Protein AF-A0A0F0KX35-F1 (afdb_monomer)

Mean predicted aligned error: 8.59 Å

pLDDT: mean 90.17, std 10.8, range [32.19, 98.56]

Radius of gyration: 27.66 Å; Cα contacts (8 Å, |Δi|>4): 508; chains: 1; bounding box: 55×54×83 Å

Secondary structure (DSSP, 8-state):
----------TTS-TTEEEBTTT-BEEE--SGGG-EEEEEEPPP-STTPPPPEEEEEEB--HHHHHHHHHHHHHHHH-HHHHHHH-SHHHHHHHHHHHHHHHHHTT---HHHHHHHHSSHHHHHHHHHHHHHHHHHHSHHHHHHHTHHHHGGGPPPBSSTTTTS-HHHHHHHHHHHHHHHHHHHPPPEEEE-B-TTS-B---TTT-BSEEEE-GGGTTTSSEEEEEEGGGGT--SS--EEEEEE-HHHHHHHHHHTSSSHHHHHHHHHHHTT--TT--TTS--TT---GGGSPTTPPPBSSTTTTS--HHHHHHHHHHHHHHHHHH--

Sequence (328 aa):
MTTTIERSPWTSFPSGTLPCASCGVAVSANSETEVEVLQVFGRTRYEGYAPPRHDLHVTRCDECRLIRHSAVDLLGAHPAVRQRIGAAEIAVHRLESALCALDALGTTDAKTIDLLTTTGADLLRLMDALTAPGVHARWAALVRDADFANAPSTPASRARWSHISPEQRRELRNTAAGLLARRIEKPVDVQCVDYDGKPSGCLLCGVGAVQALREDADSVWTLMSADSASIGGPGRADSLDGVVCPRCDHAIDQAHGVGISAMTLSVRSFLAVPSHLRSLNNIDGLIGWAALPAGTTPNREPWGHLDLGELREAAEALIGRALAAASG

Solvent-accessible surface area (backbone atoms only — not comparable to full-atom values): 18314 Å² total; per-residue (Å²): 135,83,79,80,76,82,75,74,62,49,80,83,63,67,93,66,53,28,31,11,44,51,45,16,27,64,32,75,64,92,48,78,90,57,55,42,78,49,78,37,67,34,80,62,91,51,93,94,54,81,49,55,76,47,79,40,73,24,29,68,44,71,68,60,47,49,46,45,50,51,26,48,53,53,40,66,77,28,55,69,52,36,62,74,67,49,56,63,69,58,42,35,52,36,39,27,20,19,50,48,36,31,51,70,70,69,58,68,52,65,70,60,48,48,66,45,51,71,41,59,68,34,39,50,51,44,30,72,63,26,19,66,59,12,46,63,56,16,34,51,38,52,34,59,70,48,40,58,87,40,31,67,61,49,68,55,23,95,41,75,46,62,78,51,49,74,66,57,53,49,50,50,49,52,49,53,48,50,62,56,46,63,74,72,56,69,65,41,81,38,71,34,55,46,98,86,67,45,87,27,37,16,36,50,44,13,27,24,57,47,76,34,47,76,90,42,53,87,65,51,55,44,79,46,73,43,42,24,38,45,30,50,22,67,91,52,80,48,76,44,78,47,34,27,42,60,64,48,46,55,17,20,65,76,52,73,40,81,25,60,64,11,50,35,48,28,52,35,56,72,63,66,44,61,86,88,53,76,72,70,75,72,65,85,88,60,58,20,42,66,45,48,68,89,86,65,76,50,21,93,44,73,42,62,89,54,92,53,63,72,60,47,54,53,37,51,57,48,50,55,51,53,55,54,64,74,74,110

Organism: NCBI:txid82380

Foldseek 3Di:
DDPPPPAQCLPDDPPQWFAAQFQLATDRDPDPVQWDWQKAFADDPDPPDGTDIDTHTHGHDPVLVVLLVVQLVLCVVVVVLCVVQDDNVSSSLLSSLLSSLCVLLVNPDPVSVCVQRVDSVSSVLSSVLGSVLSVCLGPSVVLNVCHPVCSSHRHGDNDGSPPPDPVSNVSSVVSVVVSVCQVVAFWDWQAFADPVRHFWAAQAQLAGTDTDGPVCSVPQWAWDKDQQVQQPADPDRDIDTGTHGPLLVVLCVVVVHDHQSSNQSSVCVLLVADPPDCPSSHDPPGHGPNRDDPPDHGDNGGNNVDDCPVVSVVRVVNVVVVVVVVVD

Structure (mmCIF, N/CA/C/O backbone):
data_AF-A0A0F0KX35-F1
#
_entry.id   AF-A0A0F0KX35-F1
#
loop_
_atom_site.group_PDB
_atom_site.id
_atom_site.type_symbol
_atom_site.label_atom_id
_atom_site.label_alt_id
_atom_site.label_comp_id
_atom_site.label_asym_id
_atom_site.label_entity_id
_atom_site.label_seq_id
_atom_site.pdbx_PDB_ins_code
_atom_site.Cartn_x
_atom_site.Cartn_y
_atom_site.Cartn_z
_atom_site.occupancy
_atom_site.B_iso_or_equiv
_atom_site.auth_seq_id
_atom_site.auth_comp_id
_atom_site.auth_asym_id
_atom_site.auth_atom_id
_atom_site.pdbx_PDB_model_num
ATOM 1 N N . MET A 1 1 ? 5.144 -11.691 -48.735 1.00 34.94 1 MET A N 1
ATOM 2 C CA . MET A 1 1 ? 5.842 -10.390 -48.752 1.00 34.94 1 MET A CA 1
ATOM 3 C C . MET A 1 1 ? 6.441 -10.206 -47.375 1.00 34.94 1 MET A C 1
ATOM 5 O O . MET A 1 1 ? 5.701 -9.946 -46.442 1.00 34.94 1 MET A O 1
ATOM 9 N N . THR A 1 2 ? 7.732 -10.486 -47.230 1.00 32.19 2 THR A N 1
ATOM 10 C CA . THR A 1 2 ? 8.462 -10.364 -45.964 1.00 32.19 2 THR A CA 1
ATOM 11 C C . THR A 1 2 ? 8.902 -8.912 -45.849 1.00 32.19 2 THR A C 1
ATOM 13 O O . THR A 1 2 ? 9.740 -8.462 -46.628 1.00 32.19 2 THR A O 1
ATOM 16 N N . THR A 1 3 ? 8.269 -8.147 -44.967 1.00 36.19 3 THR A N 1
ATOM 17 C CA . THR A 1 3 ? 8.662 -6.766 -44.685 1.00 36.19 3 THR A CA 1
ATOM 18 C C . THR A 1 3 ? 10.026 -6.815 -44.012 1.00 36.19 3 THR A C 1
ATOM 20 O O . THR A 1 3 ? 10.150 -7.258 -42.875 1.00 36.19 3 THR A O 1
ATOM 23 N N . THR A 1 4 ? 11.078 -6.428 -44.728 1.00 42.19 4 THR A N 1
ATOM 24 C CA . THR A 1 4 ? 12.421 -6.339 -44.155 1.00 42.19 4 THR A CA 1
ATOM 25 C C . THR A 1 4 ? 12.409 -5.228 -43.110 1.00 42.19 4 THR A C 1
ATOM 27 O O . THR A 1 4 ? 12.487 -4.052 -43.451 1.00 42.19 4 THR A O 1
ATOM 30 N N . ILE A 1 5 ? 12.252 -5.596 -41.838 1.00 48.25 5 ILE A N 1
ATOM 31 C CA . ILE A 1 5 ? 12.396 -4.673 -40.713 1.00 48.25 5 ILE A CA 1
ATOM 32 C C . ILE A 1 5 ? 13.843 -4.177 -40.734 1.00 48.25 5 ILE A C 1
ATOM 34 O O . ILE A 1 5 ? 14.771 -4.936 -40.444 1.00 48.25 5 ILE A O 1
ATOM 38 N N . GLU A 1 6 ? 14.040 -2.917 -41.108 1.00 44.25 6 GLU A N 1
ATOM 39 C CA . GLU A 1 6 ? 15.333 -2.243 -41.049 1.00 44.25 6 GLU A CA 1
ATOM 40 C C . GLU A 1 6 ? 15.717 -2.103 -39.566 1.00 44.25 6 GLU A C 1
ATOM 42 O O . GLU A 1 6 ? 15.163 -1.298 -38.818 1.00 44.25 6 GLU A O 1
ATOM 47 N N . ARG A 1 7 ? 16.570 -3.015 -39.084 1.00 50.94 7 ARG A N 1
ATOM 48 C CA . ARG A 1 7 ? 16.948 -3.101 -37.669 1.00 50.94 7 ARG A CA 1
ATOM 49 C C . ARG A 1 7 ? 17.917 -1.966 -37.338 1.00 50.94 7 ARG A C 1
ATOM 51 O O . ARG A 1 7 ? 19.065 -1.997 -37.772 1.00 50.94 7 ARG A O 1
ATOM 58 N N . SER A 1 8 ? 17.451 -0.995 -36.551 1.00 50.69 8 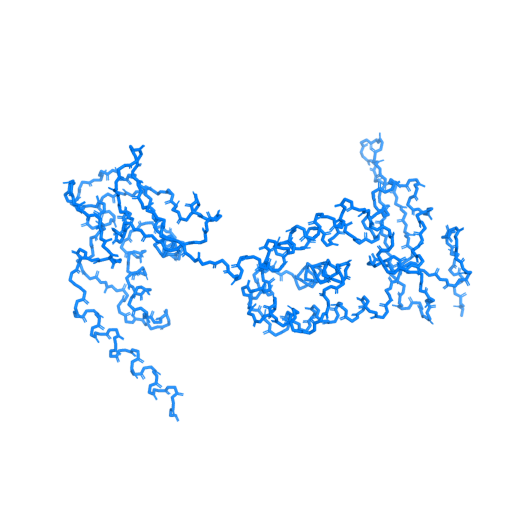SER A N 1
ATOM 59 C CA . SER A 1 8 ? 18.281 0.058 -35.954 1.00 50.69 8 SER A CA 1
ATOM 60 C C . SER A 1 8 ? 19.518 -0.524 -35.249 1.00 50.69 8 SER A C 1
ATOM 62 O O . SER A 1 8 ? 19.443 -1.623 -34.687 1.00 50.69 8 SER A O 1
ATOM 64 N N . PRO A 1 9 ? 20.662 0.184 -35.263 1.00 48.00 9 PRO A N 1
ATOM 65 C CA . PRO A 1 9 ? 21.928 -0.364 -34.805 1.00 48.00 9 PRO A CA 1
ATOM 66 C C . PRO A 1 9 ? 21.979 -0.421 -33.274 1.00 48.00 9 PRO A C 1
ATOM 68 O O . PRO A 1 9 ? 22.442 0.504 -32.618 1.00 48.00 9 PRO A O 1
ATOM 71 N N . TRP A 1 10 ? 21.574 -1.554 -32.701 1.00 55.75 10 TRP A N 1
ATOM 72 C CA . TRP A 1 10 ? 22.055 -1.986 -31.390 1.00 55.75 10 TRP A CA 1
ATOM 73 C C . TRP A 1 10 ? 23.533 -2.361 -31.570 1.00 55.75 10 TRP A C 1
ATOM 75 O O . TRP A 1 10 ? 23.857 -3.476 -31.972 1.00 55.75 10 TRP A O 1
ATOM 85 N N . THR A 1 11 ? 24.428 -1.390 -31.382 1.00 50.69 11 THR A N 1
ATOM 86 C CA . THR A 1 11 ? 25.817 -1.317 -31.895 1.00 50.69 11 THR A CA 1
ATOM 87 C C . THR A 1 11 ? 26.800 -2.415 -31.445 1.00 50.69 11 THR A C 1
ATOM 89 O O . THR A 1 11 ? 28.001 -2.295 -31.683 1.00 50.69 11 THR A O 1
ATOM 92 N N . SER A 1 12 ? 26.343 -3.503 -30.823 1.00 54.44 12 SER A N 1
AT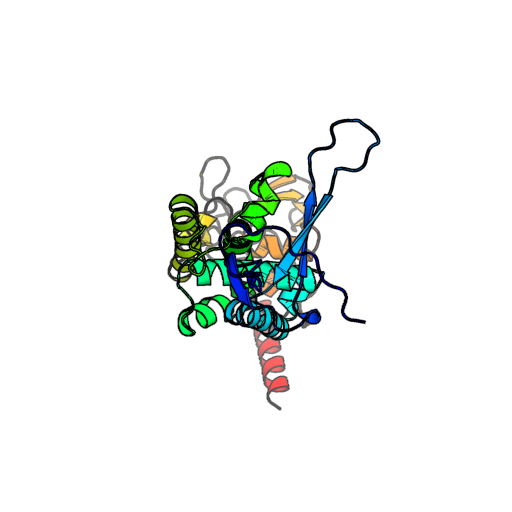OM 93 C CA . SER A 1 12 ? 27.216 -4.519 -30.222 1.00 54.44 12 SER A CA 1
ATOM 94 C C . SER A 1 12 ? 26.753 -5.978 -30.339 1.00 54.44 12 SER A C 1
ATOM 96 O O . SER A 1 12 ? 27.424 -6.847 -29.780 1.00 54.44 12 SER A O 1
ATOM 98 N N . PHE A 1 13 ? 25.674 -6.287 -31.074 1.00 59.31 13 PHE A N 1
ATOM 99 C CA . PHE A 1 13 ? 25.147 -7.660 -31.168 1.00 59.31 13 PHE A CA 1
ATOM 100 C C . PHE A 1 13 ? 24.944 -8.170 -32.605 1.00 59.31 13 PHE A C 1
ATOM 102 O O . PHE A 1 13 ? 24.823 -7.365 -33.531 1.00 59.31 13 PHE A O 1
ATOM 109 N N . PRO A 1 14 ? 24.924 -9.506 -32.813 1.00 63.34 14 PRO A N 1
ATOM 110 C CA . PRO A 1 14 ? 24.694 -10.105 -34.123 1.00 63.34 14 PRO A CA 1
ATOM 111 C C . PRO A 1 14 ? 23.396 -9.613 -34.770 1.00 63.34 14 PRO A C 1
ATOM 113 O O . PRO A 1 14 ? 22.362 -9.474 -34.112 1.00 63.34 14 PRO A O 1
ATOM 116 N N . SER A 1 15 ? 23.425 -9.406 -36.087 1.00 67.62 15 SER A N 1
ATOM 117 C CA . SER A 1 15 ? 22.231 -9.127 -36.889 1.00 67.62 15 SER A CA 1
ATOM 118 C C . SER A 1 15 ? 21.175 -10.202 -36.616 1.00 67.62 15 SER A C 1
ATOM 120 O O . SER A 1 15 ? 21.387 -11.363 -36.946 1.00 67.62 15 SER A O 1
ATOM 122 N N . GLY A 1 16 ? 20.056 -9.864 -35.971 1.00 75.38 16 GLY A N 1
ATOM 123 C CA . GLY A 1 16 ? 19.204 -10.930 -35.417 1.00 75.38 16 GLY A CA 1
ATOM 124 C C . GLY A 1 16 ? 18.522 -10.585 -34.115 1.00 75.38 16 GLY A C 1
ATOM 125 O O . GLY A 1 16 ? 17.379 -10.974 -33.891 1.00 75.38 16 GLY A O 1
ATOM 126 N N . THR A 1 17 ? 19.250 -9.879 -33.259 1.00 85.75 17 THR A N 1
ATOM 127 C CA . THR A 1 17 ? 18.907 -9.792 -31.845 1.00 85.75 17 THR A CA 1
ATOM 128 C C . THR A 1 17 ? 18.259 -8.467 -31.486 1.00 85.75 17 THR A C 1
ATOM 130 O O . THR A 1 17 ? 18.656 -7.418 -31.994 1.00 85.75 17 THR A O 1
ATOM 133 N N . LEU A 1 18 ? 17.310 -8.521 -30.558 1.00 89.88 18 LEU A N 1
ATOM 134 C CA . LEU A 1 18 ? 16.700 -7.364 -29.916 1.00 89.88 18 LEU A CA 1
ATOM 135 C C . LEU A 1 18 ? 16.990 -7.406 -28.407 1.00 89.88 18 LEU A C 1
ATOM 137 O O . LEU A 1 18 ? 17.102 -8.495 -27.837 1.00 89.88 18 LEU A O 1
ATOM 141 N N . PRO A 1 19 ? 17.114 -6.253 -27.736 1.00 92.69 19 PRO A N 1
ATOM 142 C CA . PRO A 1 19 ? 17.257 -6.217 -26.288 1.00 92.69 19 PRO A CA 1
ATOM 143 C C . PRO A 1 19 ? 15.958 -6.646 -25.599 1.00 92.69 19 PRO A C 1
ATOM 145 O O . PRO A 1 19 ? 14.852 -6.289 -26.019 1.00 92.69 19 PRO A O 1
ATOM 148 N N . CYS A 1 20 ? 16.087 -7.373 -24.491 1.00 95.44 20 CYS A N 1
ATOM 149 C CA . CYS A 1 20 ? 14.974 -7.600 -23.586 1.00 95.44 20 CYS A CA 1
ATOM 150 C C . CYS A 1 20 ? 14.593 -6.287 -22.882 1.00 95.44 20 CYS A C 1
ATOM 152 O O . CYS A 1 20 ? 15.396 -5.733 -22.134 1.00 95.44 20 CYS A O 1
ATOM 154 N N . ALA A 1 21 ? 13.347 -5.832 -23.034 1.00 95.56 21 ALA A N 1
ATOM 155 C CA . ALA A 1 21 ? 12.852 -4.585 -22.441 1.00 95.56 21 ALA A CA 1
ATOM 156 C C . ALA A 1 21 ? 12.956 -4.538 -20.900 1.00 95.56 21 ALA A C 1
ATOM 158 O O . ALA A 1 21 ? 12.990 -3.459 -20.303 1.00 95.56 21 ALA A O 1
ATOM 159 N N . SER A 1 22 ? 12.993 -5.700 -20.242 1.00 97.06 22 SER A N 1
ATOM 160 C CA . SER A 1 22 ? 13.132 -5.813 -18.788 1.00 97.06 22 SER A CA 1
ATOM 161 C C . SER A 1 22 ? 14.596 -5.931 -18.363 1.00 97.06 22 SER A C 1
ATOM 163 O O . SER A 1 22 ? 15.140 -4.976 -17.823 1.00 97.06 22 SER A O 1
ATOM 165 N N . CYS A 1 23 ? 15.261 -7.060 -18.621 1.00 97.44 23 CYS A N 1
ATOM 166 C CA . CYS A 1 23 ? 16.602 -7.324 -18.082 1.00 97.44 23 CYS A CA 1
ATOM 167 C C . CYS A 1 23 ? 17.759 -6.880 -18.994 1.00 97.44 23 CYS A C 1
ATOM 169 O O . CYS A 1 23 ? 18.922 -7.029 -18.616 1.00 97.44 23 CYS A O 1
ATOM 171 N N . GLY A 1 24 ? 17.456 -6.379 -20.195 1.00 94.94 24 GLY A N 1
ATOM 172 C CA . GLY A 1 24 ? 18.421 -5.849 -21.154 1.00 94.94 24 GLY A CA 1
ATOM 173 C C . GLY A 1 24 ? 19.186 -6.887 -21.965 1.00 94.94 24 GLY A C 1
ATOM 174 O O . GLY A 1 24 ? 19.876 -6.489 -22.895 1.00 94.94 24 GLY A O 1
ATOM 175 N N . VAL A 1 25 ? 19.106 -8.187 -21.654 1.00 94.88 25 VAL A N 1
ATOM 176 C CA . VAL A 1 25 ? 19.870 -9.221 -22.381 1.00 94.88 25 VAL A CA 1
ATOM 177 C C . VAL A 1 25 ? 19.501 -9.242 -23.867 1.00 94.88 25 VAL A C 1
ATOM 179 O O . VAL A 1 25 ? 18.339 -9.031 -24.215 1.00 94.88 25 VAL A O 1
ATOM 182 N N . ALA A 1 26 ? 20.471 -9.484 -24.746 1.00 91.81 26 ALA A N 1
ATOM 183 C CA . ALA A 1 26 ? 20.198 -9.670 -26.169 1.00 91.81 26 ALA A CA 1
ATOM 184 C C . ALA A 1 26 ? 19.483 -11.007 -26.422 1.00 91.81 26 ALA A C 1
ATOM 186 O O . ALA A 1 26 ? 19.932 -12.055 -25.960 1.00 91.81 26 ALA A O 1
ATOM 187 N N . VAL A 1 27 ? 18.383 -10.965 -27.171 1.00 91.31 27 VAL A N 1
ATOM 188 C CA . VAL A 1 27 ? 17.529 -12.118 -27.474 1.00 91.31 27 VAL A CA 1
ATOM 189 C C . VAL A 1 27 ? 17.334 -12.213 -28.982 1.00 91.31 27 VAL A C 1
ATOM 191 O O . VAL A 1 27 ? 17.040 -11.215 -29.640 1.00 91.31 27 VAL A O 1
ATOM 194 N N . SER A 1 28 ? 17.477 -13.413 -29.539 1.00 87.56 28 SER A N 1
ATOM 195 C CA . SER A 1 28 ? 17.094 -13.684 -30.926 1.00 87.56 28 SER A CA 1
ATOM 196 C C . SER A 1 28 ? 15.573 -13.629 -31.046 1.00 87.56 28 SER A C 1
ATOM 198 O O . SER A 1 28 ? 14.877 -14.453 -30.459 1.00 87.56 28 SER A O 1
ATOM 200 N N . ALA A 1 29 ? 15.049 -12.655 -31.790 1.00 78.12 29 ALA A N 1
ATOM 201 C CA . ALA A 1 29 ? 13.617 -12.583 -32.057 1.00 78.12 29 ALA A CA 1
ATOM 202 C C . ALA A 1 29 ? 13.257 -13.639 -33.114 1.00 78.12 29 ALA A C 1
ATOM 204 O O . ALA A 1 29 ? 13.608 -13.485 -34.286 1.00 78.12 29 ALA A O 1
ATOM 205 N N . ASN A 1 30 ? 12.593 -14.718 -32.689 1.00 76.44 30 ASN A N 1
ATOM 206 C CA . ASN A 1 30 ? 12.237 -15.848 -33.556 1.00 76.44 30 ASN A CA 1
ATOM 207 C C . ASN A 1 30 ? 10.970 -15.583 -34.389 1.00 76.44 30 ASN A C 1
ATOM 209 O O . ASN A 1 30 ? 10.740 -16.262 -35.388 1.00 76.44 30 ASN A O 1
ATOM 213 N N . SER A 1 31 ? 10.155 -14.598 -33.995 1.00 79.19 31 SER A N 1
ATOM 214 C CA . SER A 1 31 ? 8.908 -14.227 -34.667 1.00 79.19 31 SER A CA 1
ATOM 215 C C . SER A 1 31 ? 8.649 -12.715 -34.593 1.00 79.19 31 SER A C 1
ATOM 217 O O . SER A 1 31 ? 9.063 -12.050 -33.644 1.00 79.19 31 SER A O 1
ATOM 219 N N . GLU A 1 32 ? 7.941 -12.158 -35.585 1.00 77.38 32 GLU A N 1
ATOM 220 C CA . GLU A 1 32 ? 7.510 -10.746 -35.564 1.00 77.38 32 GLU A CA 1
ATOM 221 C C . GLU A 1 32 ? 6.525 -10.460 -34.417 1.00 77.38 32 GLU A C 1
ATOM 223 O O . GLU A 1 32 ? 6.514 -9.361 -33.873 1.00 77.38 32 GLU A O 1
ATOM 228 N N . THR A 1 33 ? 5.748 -11.460 -33.989 1.00 80.38 33 THR A N 1
ATOM 229 C CA . THR A 1 33 ? 4.780 -11.351 -32.883 1.00 80.38 33 THR A CA 1
ATOM 230 C C . THR A 1 33 ? 5.422 -11.157 -31.510 1.00 80.38 33 THR A C 1
ATOM 232 O O . THR A 1 33 ? 4.745 -10.760 -30.568 1.00 80.38 33 THR A O 1
ATOM 235 N N . GLU A 1 34 ? 6.719 -11.436 -31.379 1.00 84.25 34 GLU A N 1
ATOM 236 C CA . GLU A 1 34 ? 7.483 -11.245 -30.140 1.00 84.25 34 GLU A CA 1
ATOM 237 C C . GLU A 1 34 ? 8.168 -9.873 -30.061 1.00 84.25 34 GLU A C 1
ATOM 239 O O . GLU A 1 34 ? 8.860 -9.587 -29.077 1.00 84.25 34 GLU A O 1
ATOM 244 N N . VAL A 1 35 ? 8.016 -9.039 -31.094 1.00 89.81 35 VAL A N 1
ATOM 245 C CA . VAL A 1 35 ? 8.607 -7.702 -31.154 1.00 89.81 35 VAL A CA 1
ATOM 246 C C . VAL A 1 35 ? 7.648 -6.692 -30.528 1.00 89.81 35 VAL A C 1
ATOM 248 O O . VAL A 1 35 ? 6.543 -6.464 -31.010 1.00 89.81 35 VAL A O 1
ATOM 251 N N . GLU A 1 36 ? 8.097 -6.062 -29.449 1.00 92.31 36 GLU A N 1
ATOM 252 C CA . GLU A 1 36 ? 7.425 -4.946 -28.789 1.00 92.31 36 GLU A CA 1
ATOM 253 C C . GLU A 1 36 ? 8.039 -3.615 -29.263 1.00 92.31 36 GLU A C 1
ATOM 255 O O . GLU A 1 36 ? 9.211 -3.553 -29.645 1.00 92.31 36 GLU A O 1
ATOM 260 N N . VAL A 1 37 ? 7.264 -2.527 -29.214 1.00 92.44 37 VAL A N 1
ATOM 261 C CA . VAL A 1 37 ? 7.747 -1.176 -29.548 1.00 92.44 37 VAL A CA 1
ATOM 262 C C . VAL A 1 37 ? 7.902 -0.352 -28.274 1.00 92.44 37 VAL A C 1
ATOM 264 O O . VAL A 1 37 ? 6.923 -0.001 -27.616 1.00 92.44 37 VAL A O 1
ATOM 267 N N . LEU A 1 38 ? 9.143 -0.004 -27.942 1.00 92.19 38 LEU A N 1
ATOM 268 C CA . LEU A 1 38 ? 9.470 0.963 -26.905 1.00 92.19 38 LEU A CA 1
ATOM 269 C C . LEU A 1 38 ? 9.496 2.367 -27.514 1.00 92.19 38 LEU A C 1
ATOM 271 O O . LEU A 1 38 ? 10.401 2.713 -28.270 1.00 92.19 38 LEU A O 1
ATOM 275 N N . GLN A 1 39 ? 8.509 3.182 -27.152 1.00 92.50 39 GLN A N 1
ATOM 276 C CA . GLN A 1 39 ? 8.452 4.583 -27.559 1.00 92.50 39 GLN A CA 1
ATOM 277 C C . GLN A 1 39 ? 9.325 5.445 -26.645 1.00 92.50 39 GLN A C 1
ATOM 279 O O . GLN A 1 39 ? 9.177 5.415 -25.419 1.00 92.50 39 GLN A O 1
ATOM 284 N N . VAL A 1 40 ? 10.208 6.234 -27.252 1.00 89.75 40 VAL A N 1
ATOM 285 C CA . VAL A 1 40 ? 11.040 7.234 -26.575 1.00 89.75 40 VAL A CA 1
ATOM 286 C C . VAL A 1 40 ? 10.723 8.602 -27.158 1.00 89.75 40 VAL A C 1
ATOM 288 O O . VAL A 1 40 ? 10.773 8.795 -28.372 1.00 89.75 40 VAL A O 1
ATOM 291 N N . PHE A 1 41 ? 10.388 9.552 -26.290 1.00 88.94 41 PHE A N 1
ATOM 292 C CA . PHE A 1 41 ? 10.011 10.907 -26.677 1.00 88.94 41 PHE A CA 1
ATOM 293 C C . PHE A 1 41 ? 11.128 11.885 -26.328 1.00 88.94 41 PHE A C 1
ATOM 295 O O . PHE A 1 41 ? 11.692 11.828 -25.237 1.00 88.94 41 PHE A O 1
ATOM 302 N N . GLY A 1 42 ? 11.440 12.791 -27.250 1.00 87.00 42 GLY A N 1
ATOM 303 C CA . GLY A 1 42 ? 12.341 13.906 -26.986 1.00 87.00 42 GLY A CA 1
ATOM 304 C C . GLY A 1 42 ? 11.627 15.091 -26.355 1.00 87.00 42 GLY A C 1
ATOM 305 O O . GLY A 1 42 ? 10.401 15.160 -26.297 1.00 87.00 42 GLY A O 1
ATOM 306 N N . ARG A 1 43 ? 12.409 16.062 -25.886 1.00 83.25 43 ARG A N 1
ATOM 307 C CA . ARG A 1 43 ? 11.858 17.312 -25.355 1.00 83.25 43 ARG A CA 1
ATOM 308 C C . ARG A 1 43 ? 11.303 18.170 -26.488 1.00 83.25 43 ARG A C 1
ATOM 310 O O . ARG A 1 43 ? 11.998 18.435 -27.472 1.00 83.25 43 ARG A O 1
ATOM 317 N N . THR A 1 44 ? 10.079 18.659 -26.320 1.00 80.62 44 THR A N 1
ATOM 318 C CA . THR A 1 44 ? 9.505 19.666 -27.211 1.00 80.62 44 THR A CA 1
ATOM 319 C C . THR A 1 44 ? 10.294 20.970 -27.080 1.00 80.62 44 THR A C 1
ATOM 321 O O . THR A 1 44 ? 10.451 21.493 -25.980 1.00 80.62 44 THR A O 1
ATOM 324 N N . ARG A 1 45 ? 10.808 21.498 -28.197 1.00 77.44 45 ARG A N 1
ATOM 325 C CA . ARG A 1 45 ? 11.560 22.769 -28.221 1.00 77.44 45 ARG A CA 1
ATOM 326 C C . ARG A 1 45 ? 10.685 24.001 -28.489 1.00 77.44 45 ARG A C 1
ATOM 328 O O . ARG A 1 45 ? 11.149 25.110 -28.260 1.00 77.44 45 ARG A O 1
ATOM 335 N N . TYR A 1 46 ? 9.448 23.809 -28.956 1.00 80.44 46 TYR A N 1
ATOM 336 C CA . TYR A 1 46 ? 8.530 24.880 -29.360 1.00 80.44 46 TYR A CA 1
ATOM 337 C C . TYR A 1 46 ? 7.093 24.597 -28.914 1.00 80.44 46 TYR A C 1
ATOM 339 O O . TYR A 1 46 ? 6.590 23.488 -29.093 1.00 80.44 46 TYR A O 1
ATOM 347 N N . GLU A 1 47 ? 6.422 25.611 -28.372 1.00 78.12 47 GLU A N 1
ATOM 348 C CA . GLU A 1 47 ? 5.018 25.532 -27.964 1.00 78.12 47 GLU A CA 1
ATOM 349 C C . GLU A 1 47 ? 4.122 25.192 -29.174 1.00 78.12 47 GLU A C 1
ATOM 351 O O . GLU A 1 47 ? 4.264 25.776 -30.248 1.00 78.12 47 GLU A O 1
ATOM 356 N N . GLY A 1 48 ? 3.248 24.190 -29.028 1.00 82.25 48 GLY A N 1
ATOM 357 C CA . GLY A 1 48 ? 2.335 23.728 -30.086 1.00 82.25 48 GLY A CA 1
ATOM 358 C C . GLY A 1 48 ? 2.828 22.572 -30.973 1.00 82.25 48 GLY A C 1
ATOM 359 O O . GLY A 1 48 ? 2.044 22.072 -31.777 1.00 82.25 48 GLY A O 1
ATOM 360 N N . TYR A 1 49 ? 4.071 22.096 -30.822 1.00 84.62 49 TYR A N 1
ATOM 361 C CA . TYR A 1 49 ? 4.582 20.936 -31.571 1.00 84.62 49 TYR A CA 1
ATOM 362 C C . TYR A 1 49 ? 4.567 19.645 -30.743 1.00 84.62 49 TYR A C 1
ATOM 364 O O . TYR A 1 49 ? 4.877 19.644 -29.551 1.00 84.62 49 TYR A O 1
ATOM 372 N N . ALA A 1 50 ? 4.258 18.520 -31.396 1.00 85.19 50 ALA A N 1
ATOM 373 C CA . ALA A 1 50 ? 4.408 17.203 -30.785 1.00 85.19 50 ALA A CA 1
ATOM 374 C C . ALA A 1 50 ? 5.901 16.886 -30.552 1.00 85.19 50 ALA A C 1
ATOM 376 O O . ALA A 1 50 ? 6.732 17.212 -31.408 1.00 85.19 50 ALA A O 1
ATOM 377 N N . PRO A 1 51 ? 6.264 16.253 -29.421 1.00 86.50 51 PRO A N 1
ATOM 378 C CA . PRO A 1 51 ? 7.640 15.844 -29.173 1.00 86.50 51 PRO A CA 1
ATOM 379 C C . PRO A 1 51 ? 8.100 14.832 -30.235 1.00 86.50 51 PRO A C 1
ATOM 381 O O . PRO A 1 51 ? 7.311 13.970 -30.638 1.00 86.50 51 PRO A O 1
ATOM 384 N N . PRO A 1 52 ? 9.366 14.895 -30.689 1.00 87.38 52 PRO A N 1
ATOM 385 C CA . PRO A 1 52 ? 9.895 13.890 -31.604 1.00 87.38 52 PRO A CA 1
ATOM 386 C C . PRO A 1 52 ? 9.869 12.508 -30.931 1.00 87.38 52 PRO A C 1
ATOM 388 O O . PRO A 1 52 ? 10.061 12.403 -29.718 1.00 87.38 52 PRO A O 1
ATOM 391 N N . ARG A 1 53 ? 9.615 11.451 -31.715 1.00 90.06 53 ARG A N 1
ATOM 392 C CA . ARG A 1 53 ? 9.438 10.072 -31.230 1.00 90.06 53 ARG A CA 1
ATOM 393 C C . ARG A 1 53 ? 10.388 9.108 -31.938 1.00 90.06 53 ARG A C 1
ATOM 395 O O . ARG A 1 53 ? 10.495 9.135 -33.161 1.00 90.06 53 ARG A O 1
ATOM 402 N N . HIS A 1 54 ? 11.033 8.243 -31.163 1.00 87.44 54 HIS A N 1
ATOM 403 C CA . HIS A 1 54 ? 11.747 7.069 -31.643 1.00 87.44 54 HIS A CA 1
ATOM 404 C C . HIS A 1 54 ? 10.967 5.823 -31.243 1.00 87.44 54 HIS A C 1
ATOM 406 O O . HIS A 1 54 ? 10.619 5.652 -30.074 1.00 87.44 54 HIS A O 1
ATOM 412 N N . ASP A 1 55 ? 10.727 4.958 -32.223 1.00 91.00 55 ASP A N 1
ATOM 413 C CA . ASP A 1 55 ? 10.149 3.637 -32.019 1.00 91.00 55 ASP A CA 1
ATOM 414 C C . ASP A 1 55 ? 11.292 2.626 -32.020 1.00 91.00 55 ASP A C 1
ATOM 416 O O . ASP A 1 55 ? 11.921 2.370 -33.047 1.00 91.00 55 ASP A O 1
ATOM 420 N N . LEU A 1 56 ? 11.609 2.098 -30.841 1.00 90.19 56 LEU A N 1
ATOM 421 C CA . LEU A 1 56 ? 12.683 1.133 -30.663 1.00 9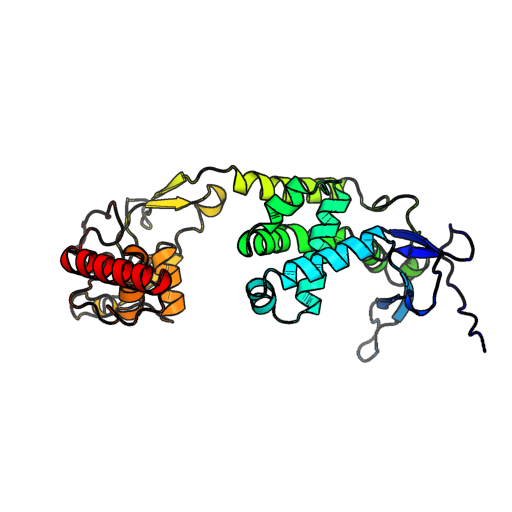0.19 56 LEU A CA 1
ATOM 422 C C . LEU A 1 56 ? 12.087 -0.266 -30.559 1.00 90.19 56 LEU A C 1
ATOM 424 O O . LEU A 1 56 ? 11.265 -0.537 -29.686 1.00 90.19 56 LEU A O 1
ATOM 428 N N . HIS A 1 57 ? 12.510 -1.167 -31.440 1.00 91.62 57 HIS A N 1
ATOM 429 C CA . HIS A 1 57 ? 12.082 -2.562 -31.392 1.00 91.62 57 HIS A CA 1
ATOM 430 C C . HIS A 1 57 ? 12.805 -3.295 -30.263 1.00 91.62 57 HIS A C 1
ATOM 432 O O . HIS A 1 57 ? 14.035 -3.345 -30.224 1.00 91.62 57 HIS A O 1
ATOM 438 N N . VAL A 1 58 ? 12.030 -3.872 -29.356 1.00 93.19 58 VAL A N 1
ATOM 439 C CA . VAL A 1 58 ? 12.501 -4.618 -28.187 1.00 93.19 58 VAL A CA 1
ATOM 440 C C . VAL A 1 58 ? 11.775 -5.959 -28.119 1.00 93.19 58 VAL A C 1
ATOM 442 O O . VAL A 1 58 ? 10.848 -6.221 -28.881 1.00 93.19 58 VAL A O 1
ATOM 445 N N . THR A 1 59 ? 12.201 -6.847 -27.231 1.00 94.44 59 THR A N 1
ATOM 446 C CA . THR A 1 59 ? 11.503 -8.118 -26.990 1.00 94.44 59 THR A CA 1
ATOM 447 C C . THR A 1 59 ? 11.588 -8.508 -25.513 1.00 94.44 59 THR A C 1
ATOM 449 O O . THR A 1 59 ? 11.930 -7.688 -24.655 1.00 94.44 59 THR A O 1
ATOM 452 N N . ARG A 1 60 ? 11.278 -9.761 -25.178 1.00 95.06 60 ARG A N 1
ATOM 453 C CA . ARG A 1 60 ? 11.428 -10.337 -23.839 1.00 95.06 60 ARG A CA 1
ATOM 454 C C . ARG A 1 60 ? 12.175 -11.660 -23.918 1.00 95.06 60 ARG A C 1
ATOM 456 O O . ARG A 1 60 ? 11.856 -12.479 -24.770 1.00 95.06 60 ARG A O 1
ATOM 463 N N . CYS A 1 61 ? 13.139 -11.874 -23.021 1.00 95.44 61 CYS A N 1
ATOM 464 C CA . CYS A 1 61 ? 13.724 -13.203 -22.833 1.00 95.44 61 CYS A CA 1
ATOM 465 C C . CYS A 1 61 ? 12.730 -14.123 -22.111 1.00 95.44 61 CYS A C 1
ATOM 467 O O . CYS A 1 61 ? 11.779 -13.639 -21.486 1.00 95.44 61 CYS A O 1
ATOM 469 N N . ASP A 1 62 ? 12.961 -15.432 -22.173 1.00 95.56 62 ASP A N 1
ATOM 470 C CA . ASP A 1 62 ? 12.044 -16.430 -21.617 1.00 95.56 62 ASP A CA 1
ATOM 471 C C . ASP A 1 62 ? 11.826 -16.248 -20.115 1.00 95.56 62 ASP A C 1
ATOM 473 O O . ASP A 1 62 ? 10.692 -16.304 -19.645 1.00 95.56 62 ASP A O 1
ATOM 477 N N . GLU A 1 63 ? 12.859 -15.892 -19.355 1.00 96.50 63 GLU A N 1
ATOM 478 C CA . GLU A 1 63 ? 12.713 -15.646 -17.921 1.00 96.50 63 GLU A CA 1
ATOM 479 C C . GLU A 1 63 ? 11.891 -14.388 -17.624 1.00 96.50 63 GLU A C 1
ATOM 481 O O . GLU A 1 63 ? 11.067 -14.384 -16.713 1.00 96.50 63 GLU A O 1
ATOM 486 N N . CYS A 1 64 ? 12.033 -13.323 -18.419 1.00 97.44 64 CYS A N 1
ATOM 487 C CA . CYS A 1 64 ? 11.192 -12.134 -18.267 1.00 97.44 64 CYS A CA 1
ATOM 488 C C . CYS A 1 64 ? 9.747 -12.361 -18.746 1.00 97.44 64 CYS A C 1
ATOM 490 O O . CYS A 1 64 ? 8.848 -11.641 -18.303 1.00 97.44 64 CYS A O 1
ATOM 492 N N . ARG A 1 65 ? 9.500 -13.344 -19.624 1.00 96.31 65 ARG A N 1
ATOM 493 C CA . ARG A 1 65 ? 8.143 -13.815 -19.953 1.00 96.31 65 ARG A CA 1
ATOM 494 C C . ARG A 1 65 ? 7.553 -14.615 -18.796 1.00 96.31 65 ARG A C 1
ATOM 496 O O . ARG A 1 65 ? 6.424 -14.336 -18.406 1.00 96.31 65 ARG A O 1
ATOM 503 N N . LEU A 1 66 ? 8.331 -15.522 -18.200 1.00 96.19 66 LEU A N 1
ATOM 504 C CA . LEU A 1 66 ? 7.929 -16.279 -17.011 1.00 96.19 66 LEU A CA 1
ATOM 505 C C . LEU A 1 66 ? 7.565 -15.349 -15.851 1.00 96.19 66 LEU A C 1
ATOM 507 O O . LEU A 1 66 ? 6.488 -15.499 -15.292 1.00 96.19 66 LEU A O 1
ATOM 511 N N . ILE A 1 67 ? 8.378 -14.325 -15.564 1.00 97.38 67 ILE A N 1
ATOM 512 C CA . ILE A 1 67 ? 8.061 -13.317 -14.536 1.00 97.38 67 ILE A CA 1
ATOM 513 C C . ILE A 1 67 ? 6.714 -12.631 -14.812 1.00 97.38 67 ILE A C 1
ATOM 515 O O . ILE A 1 67 ? 5.906 -12.457 -13.898 1.00 97.38 67 ILE A O 1
ATOM 519 N N . ARG A 1 68 ? 6.444 -12.248 -16.069 1.00 97.31 68 ARG A N 1
ATOM 520 C CA . ARG A 1 68 ? 5.160 -11.635 -16.442 1.00 97.31 68 ARG A CA 1
ATOM 521 C C . ARG A 1 68 ? 3.996 -12.615 -16.273 1.00 97.31 68 ARG A C 1
ATOM 523 O O . ARG A 1 68 ? 2.959 -12.207 -15.762 1.00 97.31 68 ARG A O 1
ATOM 530 N N . HIS A 1 69 ? 4.157 -13.881 -16.659 1.00 97.25 69 HIS A N 1
ATOM 531 C CA . HIS A 1 69 ? 3.138 -14.911 -16.434 1.00 97.25 69 HIS A CA 1
ATOM 532 C C . HIS A 1 69 ? 2.882 -15.132 -14.941 1.00 97.25 69 HIS A C 1
ATOM 534 O O . HIS A 1 69 ? 1.733 -15.070 -14.521 1.00 97.25 69 HIS A O 1
ATOM 540 N N . SER A 1 70 ? 3.929 -15.242 -14.118 1.00 96.56 70 SER A N 1
ATOM 541 C CA . SER A 1 70 ? 3.784 -15.336 -12.662 1.00 96.56 70 SER A CA 1
ATOM 542 C C . SER A 1 70 ? 3.039 -14.135 -12.078 1.00 96.56 70 SER A C 1
ATOM 544 O O . SER A 1 70 ? 2.204 -14.310 -11.197 1.00 96.56 70 SER A O 1
ATOM 546 N N . ALA A 1 71 ? 3.272 -12.918 -12.585 1.00 97.50 71 ALA A N 1
ATOM 547 C CA . ALA A 1 71 ? 2.506 -11.744 -12.164 1.00 97.50 71 ALA A CA 1
ATOM 548 C C . ALA A 1 71 ? 1.008 -11.866 -12.512 1.00 97.50 71 ALA A C 1
ATOM 550 O O . ALA A 1 71 ? 0.156 -11.511 -11.697 1.00 97.50 71 ALA A O 1
ATOM 551 N N . VAL A 1 72 ? 0.675 -12.378 -13.701 1.00 97.88 72 VAL A N 1
ATOM 552 C CA . VAL A 1 72 ? -0.716 -12.638 -14.111 1.00 97.88 72 VAL A CA 1
ATOM 553 C C . VAL A 1 72 ? -1.359 -13.699 -13.215 1.00 97.88 72 VAL A C 1
ATOM 555 O O . VAL A 1 72 ? -2.454 -13.464 -12.702 1.00 97.88 72 VAL A O 1
ATOM 558 N N . ASP A 1 73 ? -0.671 -14.815 -12.976 1.00 97.19 73 ASP A N 1
ATOM 559 C CA . ASP A 1 73 ? -1.174 -15.934 -12.174 1.00 97.19 73 ASP A CA 1
ATOM 560 C C . ASP A 1 73 ? -1.405 -15.524 -10.713 1.00 97.19 73 ASP A C 1
ATOM 562 O O . ASP A 1 73 ? -2.478 -15.769 -10.159 1.00 97.19 73 ASP A O 1
ATOM 566 N N . LEU A 1 74 ? -0.449 -14.811 -10.106 1.00 96.94 74 LEU A N 1
ATOM 567 C CA . LEU A 1 74 ? -0.574 -14.283 -8.744 1.00 96.94 74 LEU A CA 1
ATOM 568 C C . LEU A 1 74 ? -1.752 -13.306 -8.622 1.00 96.94 74 LEU A C 1
ATOM 570 O O . LEU A 1 74 ? -2.544 -13.392 -7.687 1.00 96.94 74 LEU A O 1
ATOM 574 N N . LEU A 1 75 ? -1.939 -12.396 -9.579 1.00 97.12 75 LEU A N 1
ATOM 575 C CA . LEU A 1 75 ? -3.098 -11.493 -9.560 1.00 97.12 75 LEU A CA 1
ATOM 576 C C . LEU A 1 75 ? -4.421 -12.227 -9.812 1.00 97.12 75 LEU A C 1
ATOM 578 O O . LEU A 1 75 ? -5.457 -11.806 -9.293 1.00 97.12 75 LEU A O 1
ATOM 582 N N . GLY A 1 76 ? -4.396 -13.318 -10.581 1.00 96.62 76 GLY A N 1
ATOM 583 C CA . GLY A 1 76 ? -5.527 -14.227 -10.758 1.00 96.62 76 GLY A CA 1
ATOM 584 C C . GLY A 1 76 ? -5.920 -14.927 -9.455 1.00 96.62 76 GLY A C 1
ATOM 585 O O . GLY A 1 76 ? -7.109 -15.011 -9.146 1.00 96.62 76 GLY A O 1
ATOM 586 N N . ALA A 1 77 ? -4.933 -15.343 -8.659 1.00 96.00 77 ALA A N 1
ATOM 587 C CA . ALA A 1 77 ? -5.135 -15.934 -7.337 1.00 96.00 77 ALA A CA 1
ATOM 588 C C . ALA A 1 77 ? -5.616 -14.916 -6.280 1.00 96.00 77 ALA A C 1
ATOM 590 O O . ALA A 1 77 ? -6.255 -15.299 -5.299 1.00 96.00 77 ALA A O 1
ATOM 591 N N . HIS A 1 78 ? -5.368 -13.616 -6.486 1.00 96.44 78 HIS A N 1
ATOM 592 C CA . HIS A 1 78 ? -5.719 -12.545 -5.544 1.00 96.44 78 HIS A CA 1
ATOM 593 C C . HIS A 1 78 ? -6.599 -11.443 -6.180 1.00 96.44 78 HIS A C 1
ATOM 595 O O . HIS A 1 78 ? -6.180 -10.284 -6.289 1.00 96.44 78 HIS A O 1
ATOM 601 N N . PRO A 1 79 ? -7.867 -11.735 -6.542 1.00 94.56 79 PRO A N 1
ATOM 602 C CA . PRO A 1 79 ? -8.728 -10.800 -7.277 1.00 94.56 79 PRO A CA 1
ATOM 603 C C . PRO A 1 79 ? -9.008 -9.481 -6.535 1.00 94.56 79 PRO A C 1
ATOM 605 O O . PRO A 1 79 ? -9.172 -8.447 -7.184 1.00 94.56 79 PRO A O 1
ATOM 608 N N . ALA A 1 80 ? -9.012 -9.487 -5.197 1.00 92.38 80 ALA A N 1
ATOM 609 C CA . ALA A 1 80 ? -9.177 -8.279 -4.382 1.00 92.38 80 ALA A CA 1
ATOM 610 C C . ALA A 1 80 ? -8.015 -7.280 -4.560 1.00 92.38 80 ALA A C 1
ATOM 612 O O . ALA A 1 80 ? -8.237 -6.070 -4.592 1.00 92.38 80 ALA A O 1
ATOM 613 N N . VAL A 1 81 ? -6.783 -7.773 -4.744 1.00 93.75 81 VAL A N 1
ATOM 614 C CA . VAL A 1 81 ? -5.604 -6.929 -5.020 1.00 93.75 81 VAL A CA 1
ATOM 615 C C . VAL A 1 81 ? -5.756 -6.253 -6.379 1.00 93.75 81 VAL A C 1
ATOM 617 O O . VAL A 1 81 ? -5.587 -5.040 -6.495 1.00 93.75 81 VAL A O 1
ATOM 620 N N . ARG A 1 82 ? -6.163 -7.021 -7.398 1.00 92.00 82 ARG A N 1
ATOM 621 C CA . ARG A 1 82 ? -6.426 -6.494 -8.743 1.00 92.00 82 ARG A CA 1
ATOM 622 C C . ARG A 1 82 ? -7.497 -5.400 -8.720 1.00 92.00 82 ARG A C 1
ATOM 624 O O . ARG A 1 82 ? -7.288 -4.343 -9.304 1.00 92.00 82 ARG A O 1
ATOM 631 N N . GLN A 1 83 ? -8.612 -5.633 -8.022 1.00 90.81 83 GLN A N 1
ATOM 632 C CA . GLN A 1 83 ? -9.697 -4.651 -7.887 1.00 90.81 83 GLN A CA 1
ATOM 633 C C . GLN A 1 83 ? -9.231 -3.352 -7.219 1.00 90.81 83 GLN A C 1
ATOM 635 O O . GLN A 1 83 ? -9.609 -2.276 -7.671 1.00 90.81 83 GLN A O 1
ATOM 640 N N . ARG A 1 84 ? -8.373 -3.440 -6.193 1.00 92.69 84 ARG A N 1
ATOM 641 C CA . ARG A 1 84 ? -7.834 -2.268 -5.486 1.00 92.69 84 ARG A CA 1
ATOM 642 C C . ARG A 1 84 ? -6.946 -1.386 -6.371 1.00 92.69 84 ARG A C 1
ATOM 644 O O . ARG A 1 84 ? -6.942 -0.173 -6.200 1.00 92.69 84 ARG A O 1
ATOM 651 N N . ILE A 1 85 ? -6.190 -1.977 -7.296 1.00 92.94 85 ILE A N 1
ATOM 652 C CA . ILE A 1 85 ? -5.294 -1.234 -8.202 1.00 92.94 85 ILE A CA 1
ATOM 653 C C . ILE A 1 85 ? -6.063 -0.641 -9.394 1.00 92.94 85 ILE A C 1
ATOM 655 O O . ILE A 1 85 ? -5.670 0.394 -9.932 1.00 92.94 85 ILE A O 1
ATOM 659 N N . GLY A 1 86 ? -7.153 -1.287 -9.813 1.00 93.44 86 GLY A N 1
ATOM 660 C CA . GLY A 1 86 ? -7.980 -0.862 -10.937 1.00 93.44 86 GLY A CA 1
ATOM 661 C C . GLY A 1 86 ? -7.661 -1.647 -12.208 1.00 93.44 86 GLY A C 1
ATOM 662 O O . GLY A 1 86 ? -7.973 -2.833 -12.307 1.00 93.44 86 GLY A O 1
ATOM 663 N N . ALA A 1 87 ? -7.084 -0.987 -13.215 1.00 95.00 87 ALA A N 1
ATOM 664 C CA . ALA A 1 87 ? -6.872 -1.604 -14.524 1.00 95.00 87 ALA A CA 1
ATOM 665 C C . ALA A 1 87 ? -5.917 -2.811 -14.447 1.00 95.00 87 ALA A C 1
ATOM 667 O O . ALA A 1 87 ? -4.813 -2.713 -13.906 1.00 95.00 87 ALA A O 1
ATOM 668 N N . ALA A 1 88 ? -6.324 -3.938 -15.041 1.00 94.88 88 ALA A N 1
ATOM 669 C CA . ALA A 1 88 ? -5.592 -5.204 -14.959 1.00 94.88 88 ALA A CA 1
ATOM 670 C C . ALA A 1 88 ? -4.142 -5.090 -15.461 1.00 94.88 88 ALA A C 1
ATOM 672 O O . ALA A 1 88 ? -3.227 -5.550 -14.784 1.00 94.88 88 ALA A O 1
ATOM 673 N N . GLU A 1 89 ? -3.915 -4.406 -16.584 1.00 95.62 89 GLU A N 1
ATOM 674 C CA . GLU A 1 89 ? -2.564 -4.190 -17.124 1.00 95.62 89 GLU A CA 1
ATOM 675 C C . GLU A 1 89 ? -1.674 -3.359 -16.194 1.00 95.62 89 GLU A C 1
ATOM 677 O O . GLU A 1 89 ? -0.475 -3.615 -16.100 1.00 95.62 89 GLU A O 1
ATOM 682 N N . ILE A 1 90 ? -2.245 -2.400 -15.454 1.00 96.31 90 ILE A N 1
ATOM 683 C CA . ILE A 1 90 ? -1.494 -1.621 -14.461 1.00 96.31 90 ILE A CA 1
ATOM 684 C C . ILE A 1 90 ? -1.077 -2.534 -13.307 1.00 96.31 90 ILE A C 1
ATOM 686 O O . ILE A 1 90 ? 0.081 -2.502 -12.896 1.00 96.31 90 ILE A O 1
ATOM 690 N N . ALA A 1 91 ? -1.988 -3.373 -12.807 1.00 96.88 91 ALA A N 1
ATOM 691 C CA . ALA A 1 91 ? -1.672 -4.326 -11.746 1.00 96.88 91 ALA A CA 1
ATOM 692 C C . ALA A 1 91 ? -0.567 -5.304 -12.177 1.00 96.88 91 ALA A C 1
ATOM 694 O O . ALA A 1 91 ? 0.419 -5.460 -11.454 1.00 96.88 91 ALA A O 1
ATOM 695 N N . VAL A 1 92 ? -0.687 -5.886 -13.378 1.00 97.88 92 VAL A N 1
ATOM 696 C CA . VAL A 1 92 ? 0.324 -6.790 -13.951 1.00 97.88 92 VAL A CA 1
ATOM 697 C C . VAL A 1 92 ? 1.657 -6.070 -14.101 1.00 97.88 92 VAL A C 1
ATOM 699 O O . VAL A 1 92 ? 2.671 -6.592 -13.656 1.00 97.88 92 VAL A O 1
ATOM 702 N N . HIS A 1 93 ? 1.679 -4.859 -14.661 1.00 97.00 93 HIS A N 1
ATOM 703 C CA . HIS A 1 93 ? 2.913 -4.095 -14.838 1.00 97.00 93 HIS A CA 1
ATOM 704 C C . HIS A 1 93 ? 3.615 -3.782 -13.510 1.00 97.00 93 HIS A C 1
ATOM 706 O O . HIS A 1 93 ? 4.840 -3.899 -13.418 1.00 97.00 93 HIS A O 1
ATOM 712 N N . ARG A 1 94 ? 2.853 -3.396 -12.479 1.00 97.81 94 ARG A N 1
ATOM 713 C CA . ARG A 1 94 ? 3.398 -3.096 -11.150 1.00 97.81 94 ARG A CA 1
ATOM 714 C C . ARG A 1 94 ? 3.996 -4.348 -10.505 1.00 97.81 94 ARG A C 1
ATOM 716 O O . ARG A 1 94 ? 5.151 -4.317 -10.088 1.00 97.81 94 ARG A O 1
ATOM 723 N N . LEU A 1 95 ? 3.259 -5.462 -10.501 1.00 98.06 95 LEU A N 1
ATOM 724 C CA . LEU A 1 95 ? 3.748 -6.716 -9.922 1.00 98.06 95 LEU A CA 1
ATOM 725 C C . LEU A 1 95 ? 4.918 -7.302 -10.725 1.00 98.06 95 LEU A C 1
ATOM 727 O O . LEU A 1 95 ? 5.909 -7.714 -10.134 1.00 98.06 95 LEU A O 1
ATOM 731 N N . GLU A 1 96 ? 4.863 -7.266 -12.059 1.00 98.19 96 GLU A N 1
ATOM 732 C CA . GLU A 1 96 ? 5.979 -7.644 -12.940 1.00 98.19 96 GLU A CA 1
ATOM 733 C C . GLU A 1 96 ? 7.243 -6.850 -12.583 1.00 98.19 96 GLU A C 1
ATOM 735 O O . GLU A 1 96 ? 8.322 -7.424 -12.468 1.00 98.19 96 GLU A O 1
ATOM 740 N N . SER A 1 97 ? 7.116 -5.540 -12.362 1.00 98.31 97 SER A N 1
ATOM 741 C CA . SER A 1 97 ? 8.249 -4.680 -12.002 1.00 98.31 97 SER A CA 1
ATOM 742 C C . SER A 1 97 ? 8.820 -5.027 -10.624 1.00 98.31 97 SER A C 1
ATOM 744 O O . SER A 1 97 ? 10.039 -5.113 -10.480 1.00 98.31 97 SER A O 1
ATOM 746 N N . ALA A 1 98 ? 7.965 -5.312 -9.640 1.00 98.19 98 ALA A N 1
ATOM 747 C CA . ALA A 1 98 ? 8.397 -5.778 -8.323 1.00 98.19 98 ALA A CA 1
ATOM 748 C C . ALA A 1 98 ? 9.108 -7.147 -8.384 1.00 98.19 98 ALA A C 1
ATOM 750 O O . ALA A 1 98 ? 10.141 -7.339 -7.747 1.00 98.19 98 ALA A O 1
ATOM 751 N N . LEU A 1 99 ? 8.621 -8.087 -9.199 1.00 97.81 99 LEU A N 1
ATOM 752 C CA . LEU A 1 99 ? 9.278 -9.385 -9.403 1.00 97.81 99 LEU A CA 1
ATOM 753 C C . LEU A 1 99 ? 10.603 -9.249 -10.171 1.00 97.81 99 LEU A C 1
ATOM 755 O O . LEU A 1 99 ? 11.576 -9.922 -9.843 1.00 97.81 99 LEU A O 1
ATOM 759 N N . CYS A 1 100 ? 10.685 -8.338 -11.146 1.00 97.75 100 CYS A N 1
ATOM 760 C CA . CYS A 1 100 ? 11.946 -7.977 -11.795 1.00 97.75 100 CYS A CA 1
ATOM 761 C C . CYS A 1 100 ? 12.976 -7.424 -10.797 1.00 97.75 100 CYS A C 1
ATOM 763 O O . CYS A 1 100 ? 14.159 -7.726 -10.927 1.00 97.75 100 CYS A O 1
ATOM 765 N N . ALA A 1 101 ? 12.544 -6.655 -9.792 1.00 97.88 101 ALA A N 1
ATOM 766 C CA . ALA A 1 101 ? 13.415 -6.159 -8.726 1.00 97.88 101 ALA A CA 1
ATOM 767 C C . ALA A 1 101 ? 14.036 -7.310 -7.911 1.00 97.88 101 ALA A C 1
ATOM 769 O O . ALA A 1 101 ? 15.239 -7.305 -7.648 1.00 97.88 101 ALA A O 1
ATOM 770 N N . LEU A 1 102 ? 13.231 -8.316 -7.550 1.00 97.31 102 LEU A N 1
ATOM 771 C CA . LEU A 1 102 ? 13.699 -9.516 -6.847 1.00 97.31 102 LEU A CA 1
ATOM 772 C C . LEU A 1 102 ? 14.652 -10.351 -7.712 1.00 97.31 102 LEU A C 1
ATOM 774 O O . LEU A 1 102 ? 15.701 -10.789 -7.241 1.00 97.31 102 LEU A O 1
ATOM 778 N N . ASP A 1 103 ? 14.333 -10.507 -8.995 1.00 97.75 103 ASP A N 1
ATOM 779 C CA . ASP A 1 103 ? 15.176 -11.211 -9.960 1.00 97.75 103 ASP A CA 1
ATOM 780 C C . ASP A 1 103 ? 16.525 -10.511 -10.193 1.00 97.75 103 ASP A C 1
ATOM 782 O O . ASP A 1 103 ? 17.563 -11.170 -10.231 1.00 97.75 103 ASP A O 1
ATOM 786 N N . ALA A 1 104 ? 16.550 -9.176 -10.221 1.00 97.25 104 ALA A N 1
ATOM 787 C CA . ALA A 1 104 ? 17.783 -8.389 -10.274 1.00 97.25 104 ALA A CA 1
ATOM 788 C C . ALA A 1 104 ? 18.676 -8.558 -9.028 1.00 97.25 104 ALA 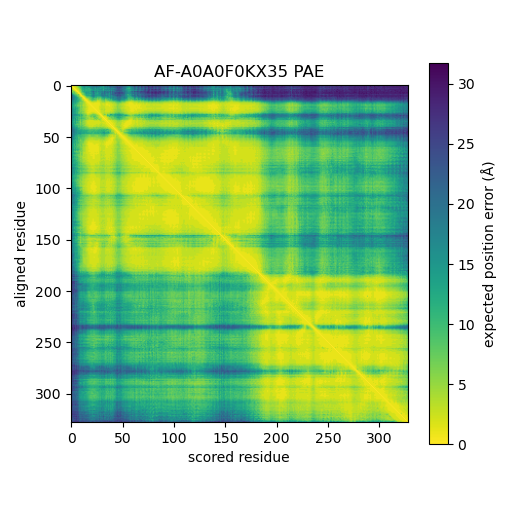A C 1
ATOM 790 O O . ALA A 1 104 ? 19.896 -8.387 -9.113 1.00 97.25 104 ALA A O 1
ATOM 791 N N . LEU A 1 105 ? 18.089 -8.908 -7.879 1.00 96.69 105 LEU A N 1
ATOM 792 C CA . LEU A 1 105 ? 18.807 -9.230 -6.641 1.00 96.69 105 LEU A CA 1
ATOM 793 C C . LEU A 1 105 ? 19.240 -10.702 -6.552 1.00 96.69 105 LEU A C 1
ATOM 795 O O . LEU A 1 105 ? 20.002 -11.046 -5.649 1.00 96.69 105 LEU A O 1
ATOM 799 N N . GLY A 1 106 ? 18.787 -11.557 -7.475 1.00 95.81 106 GLY A N 1
ATOM 800 C CA . GLY A 1 106 ? 18.980 -13.007 -7.402 1.00 95.81 106 GLY A CA 1
ATOM 801 C C . GLY A 1 106 ? 18.086 -13.693 -6.362 1.00 95.81 106 GLY A C 1
ATOM 802 O O . GLY A 1 106 ? 18.368 -14.821 -5.967 1.00 95.81 106 GLY A O 1
ATOM 803 N N . THR A 1 107 ? 17.018 -13.026 -5.917 1.00 92.44 107 THR A N 1
ATOM 804 C CA . THR A 1 107 ? 16.077 -13.515 -4.900 1.00 92.44 107 THR A CA 1
ATOM 805 C C . THR A 1 107 ? 14.841 -14.114 -5.573 1.00 92.44 107 THR A C 1
ATOM 807 O O . THR A 1 107 ? 13.744 -13.567 -5.501 1.00 92.44 107 THR A O 1
ATOM 810 N N . THR A 1 108 ? 15.027 -15.220 -6.291 1.00 89.19 108 THR A N 1
ATOM 811 C CA . THR A 1 108 ? 13.964 -15.884 -7.075 1.00 89.19 108 THR A CA 1
ATOM 812 C C . THR A 1 108 ? 13.634 -17.285 -6.584 1.00 89.19 108 THR A C 1
ATOM 814 O O . THR A 1 108 ? 12.908 -18.021 -7.252 1.00 89.19 108 THR A O 1
ATOM 817 N N . ASP A 1 109 ? 14.160 -17.683 -5.424 1.00 90.81 109 ASP A N 1
ATOM 818 C CA . ASP A 1 109 ? 13.821 -18.972 -4.845 1.00 90.81 109 ASP A CA 1
ATOM 819 C C . ASP A 1 109 ? 12.329 -19.019 -4.483 1.00 90.81 109 ASP A C 1
ATOM 821 O O . ASP A 1 109 ? 11.761 -18.052 -3.968 1.00 90.81 109 ASP A O 1
ATOM 825 N N . ALA A 1 110 ? 11.694 -20.163 -4.755 1.00 89.31 110 ALA A N 1
ATOM 826 C CA . ALA A 1 110 ? 10.255 -20.338 -4.564 1.00 89.31 110 ALA A CA 1
ATOM 827 C C . ALA A 1 110 ? 9.818 -20.008 -3.132 1.00 89.31 110 ALA A C 1
ATOM 829 O O . ALA A 1 110 ? 8.793 -19.372 -2.939 1.00 89.31 110 ALA A O 1
ATOM 830 N N . LYS A 1 111 ? 10.640 -20.344 -2.129 1.00 90.94 111 LYS A N 1
ATOM 831 C CA . LYS A 1 111 ? 10.334 -20.070 -0.722 1.00 90.94 111 LYS A CA 1
ATOM 832 C C . LYS A 1 111 ? 10.234 -18.569 -0.443 1.00 90.94 111 LYS A C 1
ATOM 834 O O . LYS A 1 111 ? 9.325 -18.159 0.274 1.00 90.94 111 LYS A O 1
ATOM 839 N N . THR A 1 112 ? 11.144 -17.754 -0.972 1.00 88.94 112 THR A N 1
ATOM 840 C CA . THR A 1 112 ? 11.072 -16.298 -0.799 1.00 88.94 112 THR A CA 1
ATOM 841 C C . THR A 1 112 ? 9.903 -15.697 -1.571 1.00 88.94 112 THR A C 1
ATOM 843 O O . THR A 1 112 ? 9.210 -14.840 -1.024 1.00 88.94 112 THR A O 1
ATOM 846 N N . ILE A 1 113 ? 9.645 -16.152 -2.802 1.00 92.19 113 ILE A N 1
ATOM 847 C CA . ILE A 1 113 ? 8.484 -15.688 -3.574 1.00 92.19 113 ILE A CA 1
ATOM 848 C C . ILE A 1 113 ? 7.189 -16.027 -2.835 1.00 92.19 113 ILE A C 1
ATOM 850 O O . ILE A 1 113 ? 6.440 -15.112 -2.509 1.00 92.19 113 ILE A O 1
ATOM 854 N N . ASP A 1 114 ? 6.990 -17.290 -2.454 1.00 91.88 114 ASP A N 1
ATOM 855 C CA . ASP A 1 114 ? 5.812 -17.744 -1.711 1.00 91.88 114 ASP A CA 1
ATOM 856 C C . ASP A 1 114 ? 5.627 -16.940 -0.425 1.00 91.88 114 ASP A C 1
ATOM 858 O O . ASP A 1 114 ? 4.522 -16.489 -0.128 1.00 91.88 114 ASP A O 1
ATOM 862 N N . LEU A 1 115 ? 6.712 -16.695 0.319 1.00 90.62 115 LEU A N 1
ATOM 863 C CA . LEU A 1 115 ? 6.682 -15.881 1.532 1.00 90.62 115 LEU A CA 1
ATOM 864 C C . LEU A 1 115 ? 6.195 -14.454 1.248 1.00 90.62 115 LEU A C 1
ATOM 866 O O . LEU A 1 115 ? 5.400 -13.921 2.015 1.00 90.62 115 LEU A O 1
ATOM 870 N N . LEU A 1 116 ? 6.666 -13.822 0.174 1.00 93.31 116 LEU A N 1
ATOM 871 C CA . LEU A 1 116 ? 6.331 -12.438 -0.177 1.00 93.31 116 LEU A CA 1
ATOM 872 C C . LEU A 1 116 ? 4.995 -12.303 -0.916 1.00 93.31 116 LEU A C 1
ATOM 874 O O . LEU A 1 116 ? 4.518 -11.184 -1.103 1.00 93.31 116 LEU A O 1
ATOM 878 N N . THR A 1 117 ? 4.379 -13.415 -1.313 1.00 94.81 117 THR A N 1
ATOM 879 C CA . THR A 1 117 ? 3.121 -13.422 -2.065 1.00 94.81 117 THR A CA 1
ATOM 880 C C . THR A 1 117 ? 2.045 -14.317 -1.446 1.00 94.81 117 THR A C 1
ATOM 882 O O . THR A 1 117 ? 1.052 -14.596 -2.106 1.00 94.81 117 THR A O 1
ATOM 885 N N . THR A 1 118 ? 2.206 -14.760 -0.190 1.00 93.31 118 THR A N 1
ATOM 886 C CA . THR A 1 118 ? 1.267 -15.690 0.476 1.00 93.31 118 THR A CA 1
ATOM 887 C C . THR A 1 118 ? -0.144 -15.106 0.575 1.00 93.31 118 THR A C 1
ATOM 889 O O . THR A 1 118 ? -1.140 -15.803 0.390 1.00 93.31 118 THR A O 1
ATOM 892 N N . THR A 1 119 ? -0.246 -13.820 0.914 1.00 94.56 119 THR A N 1
ATOM 893 C CA . THR A 1 119 ? -1.526 -13.129 1.101 1.00 94.56 119 THR A CA 1
ATOM 894 C C . THR A 1 119 ? -1.647 -11.923 0.176 1.00 94.56 119 THR A C 1
ATOM 896 O O . THR A 1 119 ? -0.654 -11.361 -0.284 1.00 94.56 119 THR A O 1
ATOM 899 N N . GLY A 1 120 ? -2.877 -11.447 -0.049 1.00 93.31 120 GLY A N 1
ATOM 900 C CA . GLY A 1 120 ? -3.091 -10.214 -0.815 1.00 93.31 120 GLY A CA 1
ATOM 901 C C . GLY A 1 120 ? -2.417 -8.987 -0.181 1.00 93.31 120 GLY A C 1
ATOM 902 O O . GLY A 1 120 ? -1.963 -8.097 -0.895 1.00 93.31 120 GLY A O 1
ATOM 903 N N . ALA A 1 121 ? -2.299 -8.959 1.151 1.00 90.00 121 ALA A N 1
ATOM 904 C CA . ALA A 1 121 ? -1.569 -7.916 1.868 1.00 90.00 121 ALA A CA 1
ATOM 905 C C . ALA A 1 121 ? -0.048 -8.022 1.659 1.00 90.00 121 ALA A C 1
ATOM 907 O O . ALA A 1 121 ? 0.627 -6.999 1.578 1.00 90.00 121 ALA A O 1
ATOM 908 N N . ASP A 1 122 ? 0.496 -9.236 1.536 1.00 93.50 122 ASP A N 1
ATOM 909 C CA . ASP A 1 122 ? 1.908 -9.445 1.193 1.00 93.50 122 ASP A CA 1
ATOM 910 C C . ASP A 1 122 ? 2.209 -8.964 -0.226 1.00 93.50 122 ASP A C 1
ATOM 912 O O . ASP A 1 122 ? 3.153 -8.202 -0.418 1.00 93.50 122 ASP A O 1
ATOM 916 N N . LEU A 1 123 ? 1.344 -9.304 -1.188 1.00 96.31 123 LEU A N 1
ATOM 917 C CA . LEU A 1 123 ? 1.447 -8.818 -2.565 1.00 96.31 123 LEU A CA 1
ATOM 918 C C . LEU A 1 123 ? 1.413 -7.291 -2.647 1.00 96.31 123 LEU A C 1
ATOM 920 O O . LEU A 1 123 ? 2.256 -6.704 -3.318 1.00 96.31 123 LEU A O 1
ATOM 924 N N . LEU A 1 124 ? 0.476 -6.638 -1.954 1.00 95.19 124 LEU A N 1
ATOM 925 C CA . LEU A 1 124 ? 0.412 -5.175 -1.925 1.00 95.19 124 LEU A CA 1
ATOM 926 C C . LEU A 1 124 ? 1.687 -4.572 -1.328 1.00 95.19 124 LEU A C 1
ATOM 928 O O . LEU A 1 124 ? 2.273 -3.693 -1.947 1.00 95.19 124 LEU A O 1
ATOM 932 N N . ARG A 1 125 ? 2.183 -5.100 -0.201 1.00 94.00 125 ARG A N 1
ATOM 933 C CA . ARG A 1 125 ? 3.442 -4.638 0.410 1.00 94.00 125 ARG A CA 1
ATOM 934 C C . ARG A 1 125 ? 4.647 -4.827 -0.508 1.00 94.00 125 ARG A C 1
ATOM 936 O O . ARG A 1 125 ? 5.485 -3.934 -0.609 1.00 94.00 125 ARG A O 1
ATOM 943 N N . LEU A 1 126 ? 4.729 -5.969 -1.190 1.00 96.69 126 LEU A N 1
ATOM 944 C CA . LEU A 1 126 ? 5.760 -6.240 -2.189 1.00 96.69 126 LEU A CA 1
ATOM 945 C C . LEU A 1 126 ? 5.709 -5.203 -3.318 1.00 96.69 126 LEU A C 1
ATOM 947 O O . LEU A 1 126 ? 6.741 -4.649 -3.698 1.00 96.69 126 LEU A O 1
ATOM 951 N N . MET A 1 127 ? 4.514 -4.926 -3.841 1.00 97.50 127 MET A N 1
ATOM 952 C CA . MET A 1 127 ? 4.309 -3.950 -4.908 1.00 97.50 127 MET A CA 1
ATOM 953 C C . MET A 1 127 ? 4.640 -2.530 -4.446 1.00 97.50 127 MET A C 1
ATOM 955 O O . MET A 1 127 ? 5.364 -1.833 -5.155 1.00 97.50 127 MET A O 1
ATOM 959 N N . ASP A 1 128 ? 4.172 -2.111 -3.274 1.00 95.69 128 ASP A N 1
ATOM 960 C CA . ASP A 1 128 ? 4.413 -0.772 -2.733 1.00 95.69 128 ASP A CA 1
ATOM 961 C C . ASP A 1 128 ? 5.910 -0.522 -2.507 1.00 95.69 128 ASP A C 1
ATOM 963 O O . ASP A 1 128 ? 6.417 0.547 -2.842 1.00 95.69 128 ASP A O 1
ATOM 967 N N . ALA A 1 129 ? 6.642 -1.531 -2.024 1.00 95.81 129 ALA A N 1
ATOM 968 C CA . ALA A 1 129 ? 8.078 -1.425 -1.802 1.00 95.81 129 ALA A CA 1
ATOM 969 C C . ALA A 1 129 ? 8.891 -1.480 -3.109 1.00 95.81 129 ALA A C 1
ATOM 971 O O . ALA A 1 129 ? 9.777 -0.657 -3.325 1.00 95.81 129 ALA A O 1
ATOM 972 N N . LEU A 1 130 ? 8.629 -2.458 -3.986 1.00 97.75 130 LEU A N 1
ATOM 973 C CA . LEU A 1 130 ? 9.552 -2.800 -5.077 1.00 97.75 130 LEU A CA 1
ATOM 974 C C . LEU A 1 130 ? 9.112 -2.362 -6.476 1.00 97.75 130 LEU A C 1
ATOM 976 O O . LEU A 1 130 ? 9.924 -2.448 -7.397 1.00 97.75 130 LEU A O 1
ATOM 980 N N . THR A 1 131 ? 7.889 -1.861 -6.675 1.00 97.94 131 THR A N 1
ATOM 981 C CA . THR A 1 131 ? 7.446 -1.430 -8.015 1.00 97.94 131 THR A CA 1
ATOM 982 C C . THR A 1 131 ? 8.336 -0.320 -8.565 1.00 97.94 131 THR A C 1
ATOM 984 O O . THR A 1 131 ? 8.868 -0.463 -9.661 1.00 97.94 131 THR A O 1
ATOM 987 N N . ALA A 1 132 ? 8.511 0.779 -7.824 1.00 96.88 132 ALA A N 1
ATOM 988 C CA . ALA A 1 132 ? 9.298 1.924 -8.283 1.00 96.88 132 ALA A CA 1
ATOM 989 C C . ALA A 1 132 ? 10.773 1.565 -8.554 1.00 96.88 132 ALA A C 1
ATOM 991 O O . ALA A 1 132 ? 11.218 1.749 -9.692 1.00 96.88 132 ALA A O 1
ATOM 992 N N . PRO A 1 133 ? 11.531 0.980 -7.602 1.00 96.69 133 PRO A N 1
ATOM 993 C CA . PRO A 1 133 ? 12.920 0.612 -7.876 1.00 96.69 133 PRO A CA 1
ATOM 994 C C . PRO A 1 133 ? 13.019 -0.492 -8.942 1.00 96.69 133 PRO A C 1
ATOM 996 O O . PRO A 1 133 ? 13.952 -0.496 -9.742 1.00 96.69 133 PRO A O 1
ATOM 999 N N . GLY A 1 134 ? 12.028 -1.385 -9.029 1.00 97.38 134 GLY A N 1
ATOM 1000 C CA . GLY A 1 134 ? 11.921 -2.384 -10.088 1.00 97.38 134 GLY A CA 1
ATOM 1001 C C . GLY A 1 134 ? 11.732 -1.781 -11.478 1.00 97.38 134 GLY A C 1
ATOM 1002 O O . GLY A 1 134 ? 12.393 -2.212 -12.419 1.00 97.38 134 GLY A O 1
ATOM 1003 N N . VAL A 1 135 ? 10.893 -0.748 -11.618 1.00 96.88 135 VAL A N 1
ATOM 1004 C CA . VAL A 1 135 ? 10.741 0.014 -12.868 1.00 96.88 135 VAL A CA 1
ATOM 1005 C C . VAL A 1 135 ? 12.072 0.650 -13.265 1.00 96.88 135 VAL A C 1
ATOM 1007 O O . VAL A 1 135 ? 12.484 0.490 -14.412 1.00 96.88 135 VAL A O 1
ATOM 1010 N N . HIS A 1 136 ? 12.770 1.302 -12.331 1.00 95.44 136 HIS A N 1
ATOM 1011 C CA . HIS A 1 136 ? 14.064 1.946 -12.594 1.00 95.44 136 HIS A CA 1
ATOM 1012 C C . HIS A 1 136 ? 15.192 0.957 -12.920 1.00 95.44 136 HIS A C 1
ATOM 1014 O O . HIS A 1 136 ? 16.109 1.291 -13.667 1.00 95.44 136 HIS A O 1
ATOM 1020 N N . ALA A 1 137 ? 15.118 -0.275 -12.415 1.00 95.56 137 ALA A N 1
ATOM 1021 C CA . ALA A 1 137 ? 16.080 -1.326 -12.730 1.00 95.56 137 ALA A CA 1
ATOM 1022 C C . ALA A 1 137 ? 15.925 -1.887 -14.156 1.00 95.56 137 ALA A C 1
ATOM 1024 O O . ALA A 1 137 ? 16.840 -2.539 -14.669 1.00 95.56 137 ALA A O 1
ATOM 1025 N N . ARG A 1 138 ? 14.782 -1.669 -14.821 1.00 96.75 138 ARG A N 1
ATOM 1026 C CA . ARG A 1 138 ? 14.543 -2.195 -16.172 1.00 96.75 138 ARG A CA 1
ATOM 1027 C C . ARG A 1 138 ? 15.425 -1.505 -17.200 1.00 96.75 138 ARG A C 1
ATOM 1029 O O . ARG A 1 138 ? 15.613 -0.294 -17.183 1.00 96.75 138 ARG A O 1
ATOM 1036 N N . TRP A 1 139 ? 15.882 -2.272 -18.179 1.00 95.94 139 TRP A N 1
ATOM 1037 C CA . TRP A 1 139 ? 16.659 -1.742 -19.295 1.00 95.94 139 TRP A CA 1
ATOM 1038 C C . TRP A 1 139 ? 15.876 -0.688 -20.092 1.00 95.94 139 TRP A C 1
ATOM 1040 O O . TRP A 1 139 ? 16.433 0.335 -20.469 1.00 95.94 139 TRP A O 1
ATOM 1050 N N . ALA A 1 140 ? 14.560 -0.861 -20.260 1.00 94.56 140 ALA A N 1
ATOM 1051 C CA . ALA A 1 140 ? 13.721 0.164 -20.881 1.00 94.56 140 ALA A CA 1
ATOM 1052 C C . ALA A 1 140 ? 13.723 1.509 -20.125 1.00 94.56 140 ALA A C 1
ATOM 1054 O O . ALA A 1 140 ? 13.500 2.540 -20.756 1.00 94.56 140 ALA A O 1
ATOM 1055 N N . ALA A 1 141 ? 13.962 1.526 -18.806 1.00 93.19 141 ALA A N 1
ATOM 1056 C CA . ALA A 1 141 ? 14.121 2.774 -18.058 1.00 93.19 141 ALA A CA 1
ATOM 1057 C C . ALA A 1 141 ? 15.454 3.448 -18.404 1.00 93.19 141 ALA A C 1
ATOM 1059 O O . ALA A 1 141 ? 15.449 4.612 -18.786 1.00 93.19 141 ALA A O 1
ATOM 1060 N N . LEU A 1 142 ? 16.556 2.688 -18.433 1.00 91.19 142 LEU A N 1
ATOM 1061 C CA . LEU A 1 142 ? 17.863 3.190 -18.874 1.00 91.19 142 LEU A CA 1
ATOM 1062 C C . LEU A 1 142 ? 17.802 3.840 -20.268 1.00 91.19 142 LEU A C 1
ATOM 1064 O O . LEU A 1 142 ? 18.370 4.905 -20.479 1.00 91.19 142 LEU A O 1
ATOM 1068 N N . VAL A 1 143 ? 17.090 3.221 -21.214 1.00 90.75 143 VAL A N 1
ATOM 1069 C CA . VAL A 1 143 ? 16.915 3.765 -22.573 1.00 90.75 143 VAL A CA 1
ATOM 1070 C C . VAL A 1 143 ? 16.150 5.087 -22.567 1.00 90.75 143 VAL A C 1
ATOM 1072 O O . VAL A 1 143 ? 16.485 5.993 -23.325 1.00 90.75 143 VAL A O 1
ATOM 1075 N N . ARG A 1 144 ? 15.115 5.203 -21.727 1.00 89.06 144 ARG A N 1
ATOM 1076 C CA . ARG A 1 144 ? 14.346 6.447 -21.578 1.00 89.06 144 ARG A CA 1
ATOM 1077 C C . ARG A 1 144 ? 15.184 7.547 -20.922 1.00 89.06 144 ARG A C 1
ATOM 1079 O O . ARG A 1 144 ? 15.029 8.708 -21.289 1.00 89.06 144 ARG A O 1
ATOM 1086 N N . ASP A 1 145 ? 16.086 7.174 -20.019 1.00 86.12 145 ASP A N 1
ATOM 1087 C CA . ASP A 1 145 ? 16.974 8.097 -19.307 1.00 86.12 145 ASP A CA 1
ATOM 1088 C C . ASP A 1 145 ? 18.176 8.551 -20.154 1.00 86.12 145 ASP A C 1
ATOM 1090 O O . ASP A 1 145 ? 18.732 9.620 -19.905 1.00 86.12 145 ASP A O 1
ATOM 1094 N N . ALA A 1 146 ? 18.556 7.794 -21.191 1.00 82.44 146 ALA A N 1
ATOM 1095 C CA . ALA A 1 146 ? 19.682 8.098 -22.081 1.00 82.44 146 ALA A CA 1
ATOM 1096 C C . ALA A 1 146 ? 19.487 9.356 -22.962 1.00 82.44 146 ALA A C 1
ATOM 1098 O O . ALA A 1 146 ? 20.362 9.686 -23.763 1.00 82.44 146 ALA A O 1
ATOM 1099 N N . ASP A 1 147 ? 18.380 10.085 -22.802 1.00 79.25 147 ASP A N 1
ATOM 1100 C CA . ASP A 1 147 ? 17.900 11.146 -23.692 1.00 79.25 147 ASP A CA 1
ATOM 1101 C C . ASP A 1 147 ? 17.587 10.635 -25.113 1.00 79.25 147 ASP A C 1
ATOM 1103 O O . ASP A 1 147 ? 18.096 9.617 -25.591 1.00 79.25 147 ASP A O 1
ATOM 1107 N N . PHE A 1 148 ? 16.719 11.359 -25.816 1.00 82.75 148 PHE A N 1
ATOM 1108 C CA . PHE A 1 148 ? 16.186 10.968 -27.121 1.00 82.75 148 PHE A CA 1
ATOM 1109 C C . PHE A 1 148 ? 17.277 10.623 -28.139 1.00 82.75 148 PHE A C 1
ATOM 1111 O O . PHE A 1 148 ? 17.150 9.646 -28.871 1.00 82.75 148 PHE A O 1
ATOM 1118 N N . ALA A 1 149 ? 18.367 11.396 -28.153 1.00 81.56 149 ALA A N 1
ATOM 1119 C CA . ALA A 1 149 ? 19.461 11.219 -29.102 1.00 81.56 149 ALA A CA 1
ATOM 1120 C C . ALA A 1 149 ? 20.275 9.933 -28.870 1.00 81.56 149 ALA A C 1
ATOM 1122 O O . ALA A 1 149 ? 20.749 9.346 -29.841 1.00 81.56 149 ALA A O 1
ATOM 1123 N N . ASN A 1 150 ? 20.431 9.477 -27.618 1.00 83.94 150 ASN A N 1
ATOM 1124 C CA . ASN A 1 150 ? 21.263 8.302 -27.320 1.00 83.94 150 ASN A CA 1
ATOM 1125 C C . ASN A 1 150 ? 20.447 7.020 -27.120 1.00 83.94 150 ASN A C 1
ATOM 1127 O O . ASN A 1 150 ? 21.030 5.933 -27.118 1.00 83.94 150 ASN A O 1
ATOM 1131 N N . ALA A 1 151 ? 19.119 7.107 -27.009 1.00 83.56 151 ALA A N 1
ATOM 1132 C CA . ALA A 1 151 ? 18.254 5.942 -26.846 1.00 83.56 151 ALA A CA 1
ATOM 1133 C C . ALA A 1 151 ? 18.505 4.831 -27.897 1.00 83.56 151 ALA A C 1
ATOM 1135 O O . ALA A 1 151 ? 18.703 3.685 -27.482 1.00 83.56 151 ALA A O 1
ATOM 1136 N N . PRO A 1 152 ? 18.638 5.120 -29.215 1.00 80.56 152 PRO A N 1
ATOM 1137 C CA . PRO A 1 152 ? 18.951 4.092 -30.218 1.00 80.56 152 PRO A CA 1
ATOM 1138 C C . PRO A 1 152 ? 20.333 3.442 -30.053 1.00 80.56 152 PRO A C 1
ATOM 1140 O O . PRO A 1 152 ? 20.561 2.346 -30.550 1.00 80.56 152 PRO A O 1
ATOM 1143 N N . SER A 1 153 ? 21.260 4.120 -29.370 1.00 81.56 153 SER A N 1
ATOM 1144 C CA . SER A 1 153 ? 22.635 3.656 -29.147 1.00 81.56 153 SER A CA 1
ATOM 1145 C C . SER A 1 153 ? 22.831 2.932 -27.813 1.00 81.56 153 SER A C 1
ATOM 1147 O O . SER A 1 153 ? 23.942 2.497 -27.510 1.00 81.56 153 SER A O 1
ATOM 1149 N N . THR A 1 154 ? 21.772 2.798 -27.007 1.00 81.19 154 THR A N 1
ATOM 1150 C CA . THR A 1 154 ? 21.850 2.122 -25.708 1.00 81.19 154 THR A CA 1
ATOM 1151 C C . THR A 1 154 ? 22.141 0.636 -25.935 1.00 81.19 154 THR A C 1
ATOM 1153 O O . THR A 1 154 ? 21.329 -0.052 -26.556 1.00 81.19 154 THR A O 1
ATOM 1156 N N . PRO A 1 155 ? 23.280 0.102 -25.464 1.00 80.31 155 PRO A N 1
ATOM 1157 C CA . PRO A 1 155 ? 23.646 -1.274 -25.754 1.00 80.31 155 PRO A CA 1
ATOM 1158 C C . PRO A 1 155 ? 22.736 -2.251 -25.006 1.00 80.31 155 PRO A C 1
ATOM 1160 O O . PRO A 1 155 ? 22.339 -2.015 -23.859 1.00 80.31 155 PRO A O 1
ATOM 1163 N N . ALA A 1 156 ? 22.453 -3.392 -25.636 1.00 85.62 156 ALA A N 1
ATOM 1164 C CA . ALA A 1 156 ? 21.914 -4.526 -24.902 1.00 85.62 156 ALA A CA 1
ATOM 1165 C C . ALA A 1 156 ? 22.979 -5.062 -23.921 1.00 85.62 156 ALA A C 1
ATOM 1167 O O . ALA A 1 156 ? 24.188 -4.860 -24.067 1.00 85.62 156 ALA A O 1
ATOM 1168 N N . SER A 1 157 ? 22.520 -5.738 -22.884 1.00 85.12 157 SER A N 1
ATOM 1169 C CA . SER A 1 157 ? 23.358 -6.310 -21.843 1.00 85.12 157 SER A CA 1
ATOM 1170 C C . SER A 1 157 ? 23.909 -7.677 -22.248 1.00 85.12 157 SER A C 1
ATOM 1172 O O . SER A 1 157 ? 23.223 -8.483 -22.876 1.00 85.12 157 SER A O 1
ATOM 1174 N N . ARG A 1 158 ? 25.148 -7.974 -21.833 1.00 82.00 158 ARG A N 1
ATOM 1175 C CA . ARG A 1 158 ? 25.763 -9.303 -22.026 1.00 82.00 158 ARG A CA 1
ATOM 1176 C C . ARG A 1 158 ? 25.184 -10.362 -21.088 1.00 82.00 158 ARG A C 1
ATOM 1178 O O . ARG A 1 158 ? 25.190 -11.539 -21.423 1.00 82.00 158 ARG A O 1
ATOM 1185 N N . ALA A 1 159 ? 24.712 -9.944 -19.918 1.00 91.75 159 ALA A N 1
ATOM 1186 C CA . ALA A 1 159 ? 24.058 -10.794 -18.934 1.00 91.75 159 ALA A CA 1
ATOM 1187 C C . ALA A 1 159 ? 22.832 -10.070 -18.376 1.00 91.75 159 ALA A C 1
ATOM 1189 O O . ALA A 1 159 ? 22.767 -8.840 -18.397 1.00 91.75 159 ALA A O 1
ATOM 1190 N N . ARG A 1 160 ? 21.862 -10.821 -17.857 1.00 95.56 160 ARG A N 1
ATOM 1191 C CA . ARG A 1 160 ? 20.663 -10.239 -17.242 1.00 95.56 160 ARG A CA 1
ATOM 1192 C C . ARG A 1 160 ? 21.069 -9.229 -16.167 1.00 95.56 160 ARG A C 1
ATOM 1194 O O . ARG A 1 160 ? 21.927 -9.523 -15.334 1.00 95.56 160 ARG A O 1
ATOM 1201 N N . TRP A 1 161 ? 20.479 -8.035 -16.224 1.00 96.62 161 TRP A N 1
ATOM 1202 C CA . TRP A 1 161 ? 20.727 -6.956 -15.264 1.00 96.62 161 TRP A CA 1
ATOM 1203 C C . TRP A 1 161 ? 22.189 -6.488 -15.197 1.00 96.62 161 TRP A C 1
ATOM 1205 O O . TRP A 1 161 ? 22.614 -5.936 -14.185 1.00 96.62 161 TRP A O 1
ATOM 1215 N N . SER A 1 162 ? 23.003 -6.691 -16.241 1.00 94.81 162 SER A N 1
ATOM 1216 C CA . SER A 1 162 ? 24.375 -6.156 -16.238 1.00 94.81 162 SER A CA 1
ATOM 1217 C C . SER A 1 162 ? 24.428 -4.631 -16.369 1.00 94.81 162 SER A C 1
ATOM 1219 O O . SER A 1 162 ? 25.454 -4.036 -16.060 1.00 94.81 162 SER A O 1
ATOM 1221 N N . HIS A 1 163 ? 23.330 -4.004 -16.800 1.00 93.19 163 HIS A N 1
ATOM 1222 C CA . HIS A 1 163 ? 23.213 -2.554 -16.950 1.00 93.19 163 HIS A CA 1
ATOM 1223 C C . HIS A 1 163 ? 22.884 -1.808 -15.652 1.00 93.19 163 HIS A C 1
ATOM 1225 O O . HIS A 1 163 ? 23.040 -0.591 -15.625 1.00 93.19 163 HIS A O 1
ATOM 1231 N N . ILE A 1 164 ? 22.423 -2.491 -14.596 1.00 94.88 164 ILE A N 1
ATOM 1232 C CA . ILE A 1 164 ? 22.075 -1.813 -13.338 1.00 94.88 164 ILE A CA 1
ATOM 1233 C C . ILE A 1 164 ? 23.346 -1.416 -12.580 1.00 94.88 164 ILE A C 1
ATOM 1235 O O . ILE A 1 164 ? 24.258 -2.234 -12.401 1.00 94.88 164 ILE A O 1
ATOM 1239 N N . SER A 1 165 ? 23.398 -0.175 -12.101 1.00 93.94 165 SER A N 1
ATOM 1240 C CA . SER A 1 165 ? 24.563 0.343 -11.385 1.00 93.94 165 SER A CA 1
ATOM 1241 C C . SER A 1 165 ? 24.699 -0.266 -9.977 1.00 93.94 165 SER A C 1
ATOM 1243 O O . SER A 1 165 ? 23.726 -0.783 -9.411 1.00 93.94 165 SER A O 1
ATOM 1245 N N . PRO A 1 166 ? 25.891 -0.205 -9.353 1.00 95.50 166 PRO A N 1
ATOM 1246 C CA . PRO A 1 166 ? 26.067 -0.583 -7.950 1.00 95.50 166 PRO A CA 1
ATOM 1247 C C . PRO A 1 166 ? 25.138 0.178 -6.990 1.00 95.50 166 PRO A C 1
ATOM 1249 O O . PRO A 1 166 ? 24.658 -0.403 -6.014 1.00 95.50 166 PRO A O 1
ATOM 1252 N N . GLU A 1 167 ? 24.853 1.451 -7.271 1.00 95.25 167 GLU A N 1
ATOM 1253 C CA . GLU A 1 167 ? 23.935 2.294 -6.501 1.00 95.25 167 GLU A CA 1
ATOM 1254 C C . GLU A 1 167 ? 22.504 1.760 -6.583 1.00 95.25 167 GLU A C 1
ATOM 1256 O O . GLU A 1 167 ? 21.891 1.546 -5.539 1.00 95.25 167 GLU A O 1
ATOM 1261 N N . GLN A 1 168 ? 22.018 1.449 -7.791 1.00 94.94 168 GLN A N 1
ATOM 1262 C CA . GLN A 1 168 ? 20.696 0.847 -7.999 1.00 94.94 168 GLN A CA 1
ATOM 1263 C C . GLN A 1 168 ? 20.585 -0.518 -7.304 1.00 94.94 168 GLN A C 1
ATOM 1265 O O . GLN A 1 168 ? 19.583 -0.814 -6.658 1.00 94.94 168 GLN A O 1
ATOM 1270 N N . ARG A 1 169 ? 21.639 -1.349 -7.351 1.00 96.81 169 ARG A N 1
ATOM 1271 C CA . ARG A 1 169 ? 21.676 -2.627 -6.609 1.00 96.81 169 ARG A CA 1
ATOM 1272 C C . ARG A 1 169 ? 21.600 -2.425 -5.102 1.00 96.81 169 ARG A C 1
ATOM 1274 O O . ARG A 1 169 ? 20.969 -3.221 -4.409 1.00 96.81 169 ARG A O 1
ATOM 1281 N N . ARG A 1 170 ? 22.286 -1.408 -4.575 1.00 96.50 170 ARG A N 1
ATOM 1282 C CA . ARG A 1 170 ? 22.255 -1.075 -3.146 1.00 96.50 170 ARG A CA 1
ATOM 1283 C C . ARG A 1 170 ? 20.868 -0.596 -2.731 1.00 96.50 170 ARG A C 1
ATOM 1285 O O . ARG A 1 170 ? 20.385 -1.050 -1.701 1.00 96.50 170 ARG A O 1
ATOM 1292 N N . GLU A 1 171 ? 20.234 0.255 -3.529 1.00 96.25 171 GLU A N 1
ATOM 1293 C CA . GLU A 1 171 ? 18.857 0.706 -3.306 1.00 96.25 171 GLU A CA 1
ATOM 1294 C C . GLU A 1 171 ? 17.882 -0.477 -3.284 1.00 96.25 171 GLU A C 1
ATOM 1296 O O . GLU A 1 171 ? 17.217 -0.692 -2.274 1.00 96.25 171 GLU A O 1
ATOM 1301 N N . LEU A 1 172 ? 17.891 -1.317 -4.325 1.00 96.94 172 LEU A N 1
ATOM 1302 C CA . LEU A 1 172 ? 17.078 -2.535 -4.392 1.00 96.94 172 LEU A CA 1
ATOM 1303 C C . LEU A 1 172 ? 17.274 -3.423 -3.157 1.00 96.94 172 LEU A C 1
ATOM 1305 O O . LEU A 1 172 ? 16.301 -3.877 -2.556 1.00 96.94 172 LEU A O 1
ATOM 1309 N N . ARG A 1 173 ? 18.531 -3.650 -2.752 1.00 97.06 173 ARG A N 1
ATOM 1310 C CA . ARG A 1 173 ? 18.855 -4.478 -1.584 1.00 97.06 173 ARG A CA 1
ATOM 1311 C C . ARG A 1 173 ? 18.309 -3.871 -0.297 1.00 97.06 173 ARG A C 1
ATOM 1313 O O . ARG A 1 173 ? 17.758 -4.608 0.510 1.00 97.06 173 ARG A O 1
ATOM 1320 N N . ASN A 1 174 ? 18.459 -2.562 -0.102 1.00 95.81 174 ASN A N 1
ATOM 1321 C CA . ASN A 1 174 ? 17.969 -1.875 1.092 1.00 95.81 174 ASN A CA 1
ATOM 1322 C C . ASN A 1 174 ? 16.440 -1.946 1.178 1.00 95.81 174 ASN A C 1
ATOM 1324 O O . ASN A 1 174 ? 15.904 -2.280 2.232 1.00 95.81 174 ASN A O 1
ATOM 1328 N N . THR A 1 175 ? 15.744 -1.718 0.063 1.00 95.31 175 THR A N 1
ATOM 1329 C CA . THR A 1 175 ? 14.280 -1.793 0.005 1.00 95.31 175 THR A CA 1
ATOM 1330 C C . THR A 1 175 ? 13.772 -3.216 0.248 1.00 95.31 175 THR A C 1
ATOM 1332 O O . THR A 1 175 ? 12.867 -3.422 1.058 1.00 95.31 175 THR A O 1
ATOM 1335 N N . ALA A 1 176 ? 14.389 -4.224 -0.379 1.00 94.31 176 ALA A N 1
ATOM 1336 C CA . ALA A 1 176 ? 14.045 -5.627 -0.145 1.00 94.31 176 ALA A CA 1
ATOM 1337 C C . ALA A 1 176 ? 14.356 -6.072 1.297 1.00 94.31 176 ALA A C 1
ATOM 1339 O O . ALA A 1 176 ? 13.573 -6.804 1.902 1.00 94.31 176 ALA A O 1
ATOM 1340 N N . ALA A 1 177 ? 15.469 -5.606 1.873 1.00 91.50 177 ALA A N 1
ATOM 1341 C CA . ALA A 1 177 ? 15.812 -5.870 3.267 1.00 91.50 177 ALA A CA 1
ATOM 1342 C C . ALA A 1 177 ? 14.785 -5.260 4.229 1.00 91.50 177 ALA A C 1
ATOM 1344 O O . ALA A 1 177 ? 14.399 -5.933 5.179 1.00 91.50 177 ALA A O 1
ATOM 1345 N N . GLY A 1 178 ? 14.294 -4.044 3.960 1.00 89.75 178 GLY A N 1
ATOM 1346 C CA . GLY A 1 178 ? 13.200 -3.431 4.719 1.00 89.75 178 GLY A CA 1
ATOM 1347 C C . GLY A 1 178 ? 11.925 -4.276 4.678 1.00 89.75 178 GLY A C 1
ATOM 1348 O O . GLY A 1 178 ? 11.369 -4.603 5.723 1.00 89.75 178 GLY A O 1
ATOM 1349 N N . LEU A 1 179 ? 11.518 -4.733 3.489 1.00 91.12 179 LEU A N 1
ATOM 1350 C CA . LEU A 1 179 ? 10.348 -5.606 3.320 1.00 91.12 179 LEU A CA 1
ATOM 1351 C C . LEU A 1 179 ? 10.462 -6.909 4.133 1.00 91.12 179 LEU A C 1
ATOM 1353 O O . LEU A 1 179 ? 9.498 -7.335 4.770 1.00 91.12 179 LEU A O 1
ATOM 1357 N N . LEU A 1 180 ? 11.641 -7.537 4.129 1.00 88.81 180 LEU A N 1
ATOM 1358 C CA . LEU A 1 180 ? 11.901 -8.755 4.900 1.00 88.81 180 LEU A CA 1
ATOM 1359 C C . LEU A 1 180 ? 11.992 -8.478 6.408 1.00 88.81 180 LEU A C 1
ATOM 1361 O O . LEU A 1 180 ? 11.468 -9.263 7.200 1.00 88.81 180 LEU A O 1
ATOM 1365 N N . ALA A 1 181 ? 12.604 -7.360 6.810 1.00 86.31 181 ALA A N 1
ATOM 1366 C CA . ALA A 1 181 ? 12.719 -6.946 8.207 1.00 86.31 181 ALA A CA 1
ATOM 1367 C C . ALA A 1 181 ? 11.338 -6.749 8.847 1.00 86.31 181 ALA A C 1
ATOM 1369 O O . ALA A 1 181 ? 11.091 -7.293 9.921 1.00 86.31 181 ALA A O 1
ATOM 1370 N N . ARG A 1 182 ? 10.399 -6.107 8.140 1.00 82.06 182 ARG A N 1
ATOM 1371 C CA . ARG A 1 182 ? 9.008 -5.905 8.591 1.00 82.06 182 ARG A CA 1
ATOM 1372 C C . ARG A 1 182 ? 8.273 -7.192 8.961 1.00 82.06 182 ARG A C 1
ATOM 1374 O O . ARG A 1 182 ? 7.348 -7.169 9.764 1.00 82.06 182 ARG A O 1
ATOM 1381 N N . ARG A 1 183 ? 8.645 -8.332 8.368 1.00 80.06 183 ARG A N 1
ATOM 1382 C CA . ARG A 1 183 ? 8.010 -9.626 8.676 1.00 80.06 183 ARG A CA 1
ATOM 1383 C C . ARG A 1 183 ? 8.528 -10.270 9.956 1.00 80.06 183 ARG A C 1
ATOM 1385 O O . ARG A 1 183 ? 7.818 -11.083 10.541 1.00 80.06 183 ARG A O 1
ATOM 1392 N N . ILE A 1 184 ? 9.766 -9.971 10.338 1.00 82.81 184 ILE A N 1
ATOM 1393 C CA . ILE A 1 184 ? 10.397 -10.511 11.551 1.00 82.81 184 ILE A CA 1
ATOM 1394 C C . ILE A 1 184 ? 10.380 -9.507 12.704 1.00 82.81 184 ILE A C 1
ATOM 1396 O O . ILE A 1 184 ? 10.693 -9.868 13.840 1.00 82.81 184 ILE A O 1
ATOM 1400 N N . GLU A 1 185 ? 10.036 -8.254 12.415 1.00 84.44 185 GLU A N 1
ATOM 1401 C CA . GLU A 1 185 ? 9.872 -7.216 13.411 1.00 84.44 185 GLU A CA 1
ATOM 1402 C C . GLU A 1 185 ? 8.706 -7.558 14.341 1.00 84.44 185 GLU A C 1
ATOM 1404 O O . GLU A 1 185 ? 7.620 -7.961 13.921 1.00 84.44 185 GLU A O 1
ATOM 1409 N N . LYS A 1 186 ? 8.966 -7.441 15.644 1.00 86.56 186 LYS A N 1
ATOM 1410 C CA . LYS A 1 186 ? 7.960 -7.673 16.675 1.00 86.56 186 LYS A CA 1
ATOM 1411 C C . LYS A 1 186 ? 7.246 -6.356 16.958 1.00 86.56 186 LYS A C 1
ATOM 1413 O O . LYS A 1 186 ? 7.947 -5.369 17.196 1.00 86.56 186 LYS A O 1
ATOM 1418 N N . PRO A 1 187 ? 5.904 -6.343 16.997 1.00 90.19 187 PRO A N 1
ATOM 1419 C CA . PRO A 1 187 ? 5.168 -5.169 17.428 1.00 90.19 187 PRO A CA 1
ATOM 1420 C C . PRO A 1 187 ? 5.619 -4.713 18.818 1.00 90.19 187 PRO A C 1
ATOM 1422 O O . PRO A 1 187 ? 5.903 -5.535 19.694 1.00 90.19 187 PRO A O 1
ATOM 1425 N N . VAL A 1 188 ? 5.686 -3.401 19.002 1.00 93.19 188 VAL A N 1
ATOM 1426 C CA . VAL A 1 188 ? 5.951 -2.735 20.276 1.00 93.19 188 VAL A CA 1
ATOM 1427 C C . VAL A 1 188 ? 4.702 -1.988 20.722 1.00 93.19 188 VAL A C 1
ATOM 1429 O O . VAL A 1 188 ? 3.896 -1.569 19.890 1.00 93.19 188 VAL A O 1
ATOM 1432 N N . ASP A 1 189 ? 4.552 -1.809 22.031 1.00 95.56 189 ASP A N 1
ATOM 1433 C CA . ASP A 1 189 ? 3.472 -0.995 22.577 1.00 95.56 189 ASP A CA 1
ATOM 1434 C C . ASP A 1 189 ? 3.791 0.490 22.360 1.00 95.56 189 ASP A C 1
ATOM 1436 O O . ASP A 1 189 ? 4.734 1.036 22.939 1.00 95.56 189 ASP A O 1
ATOM 1440 N N . VAL A 1 190 ? 2.987 1.147 21.534 1.00 96.88 190 VAL A N 1
ATOM 1441 C CA . VAL A 1 190 ? 3.036 2.582 21.268 1.00 96.88 190 VAL A CA 1
ATOM 1442 C C . VAL A 1 190 ? 1.987 3.261 22.135 1.00 96.88 190 VAL A C 1
ATOM 1444 O O . VAL A 1 190 ? 0.789 3.006 21.992 1.00 96.88 190 VAL A O 1
ATOM 1447 N N . GLN A 1 191 ? 2.439 4.105 23.059 1.00 97.25 191 GLN A N 1
ATOM 1448 C CA . GLN A 1 191 ? 1.561 4.805 23.994 1.00 97.25 191 GLN A CA 1
ATOM 1449 C C . GLN A 1 191 ? 0.804 5.933 23.288 1.00 97.25 191 GLN A C 1
ATOM 1451 O O . GLN A 1 191 ? 1.355 6.631 22.440 1.00 97.25 191 GLN A O 1
ATOM 1456 N N . CYS A 1 192 ? -0.453 6.122 23.670 1.00 96.50 192 CYS A N 1
ATOM 1457 C CA . CYS A 1 192 ? -1.230 7.302 23.339 1.00 96.50 192 CYS A CA 1
ATOM 1458 C C . CYS A 1 192 ? -0.843 8.411 24.314 1.00 96.50 192 CYS A C 1
ATOM 1460 O O . CYS A 1 192 ? -0.980 8.250 25.530 1.00 96.50 192 CYS A O 1
ATOM 1462 N N . VAL A 1 193 ? -0.391 9.544 23.790 1.00 94.12 193 VAL A N 1
ATOM 1463 C CA . VAL A 1 193 ? -0.077 10.725 24.594 1.00 94.12 193 VAL A CA 1
ATOM 1464 C C . VAL A 1 193 ? -0.849 11.937 24.088 1.00 94.12 193 VAL A C 1
ATOM 1466 O O . VAL A 1 193 ? -1.206 11.999 22.914 1.00 94.12 193 VAL A O 1
ATOM 1469 N N . ASP A 1 194 ? -1.160 12.869 24.982 1.00 90.94 194 ASP A N 1
ATOM 1470 C CA . ASP A 1 194 ? -1.718 14.170 24.610 1.00 90.94 194 ASP A CA 1
ATOM 1471 C C . ASP A 1 194 ? -0.629 15.127 24.077 1.00 90.94 194 ASP A C 1
ATOM 1473 O O . ASP A 1 194 ? 0.547 14.767 23.965 1.00 90.94 194 ASP A O 1
ATOM 1477 N N . TYR A 1 195 ? -1.014 16.367 23.756 1.00 86.44 195 TYR A N 1
ATOM 1478 C CA . TYR A 1 195 ? -0.090 17.407 23.279 1.00 86.44 195 TYR A CA 1
ATOM 1479 C C . TYR A 1 195 ? 1.030 17.755 24.277 1.00 86.44 195 TYR A C 1
ATOM 1481 O O . TYR A 1 195 ? 2.086 18.224 23.858 1.00 86.44 195 TYR A O 1
ATOM 1489 N N . ASP A 1 196 ? 0.822 17.507 25.573 1.00 89.25 196 ASP A N 1
ATOM 1490 C CA . ASP A 1 196 ? 1.812 17.729 26.632 1.00 89.25 196 ASP A CA 1
ATOM 1491 C C . ASP A 1 196 ? 2.690 16.483 26.879 1.00 89.25 196 ASP A C 1
ATOM 1493 O O . ASP A 1 196 ? 3.532 16.483 27.782 1.00 89.25 196 ASP A O 1
ATOM 1497 N N . GLY A 1 197 ? 2.488 15.398 26.123 1.00 90.12 197 GLY A N 1
ATOM 1498 C CA . GLY A 1 197 ? 3.186 14.127 26.306 1.00 90.12 197 GLY A CA 1
ATOM 1499 C C . GLY A 1 197 ? 2.693 13.305 27.504 1.00 90.12 197 GLY A C 1
ATOM 1500 O O . GLY A 1 197 ? 3.376 12.369 27.927 1.00 90.12 197 GLY A O 1
ATOM 1501 N N . LYS A 1 198 ? 1.533 13.635 28.083 1.00 91.81 198 LYS A N 1
ATOM 1502 C CA . LYS A 1 198 ? 0.938 12.879 29.194 1.00 91.81 198 LYS A CA 1
ATOM 1503 C C . LYS A 1 198 ? 0.145 11.689 28.656 1.00 91.81 198 LYS A C 1
ATOM 1505 O O . LYS A 1 198 ? -0.395 11.775 27.555 1.00 91.81 198 LYS A O 1
ATOM 1510 N N . PRO A 1 199 ? 0.022 10.590 29.424 1.00 93.44 199 PRO A N 1
ATOM 1511 C CA . PRO A 1 199 ? -0.799 9.454 29.022 1.00 93.44 199 PRO A CA 1
ATOM 1512 C C . PRO A 1 199 ? -2.229 9.878 28.683 1.00 93.44 199 PRO A C 1
ATOM 1514 O O . PRO A 1 199 ? -2.896 10.528 29.486 1.00 93.44 199 PRO A O 1
ATOM 1517 N N . SER A 1 200 ? -2.691 9.473 27.506 1.00 96.31 200 SER A N 1
ATOM 1518 C CA . SER A 1 200 ? -4.031 9.741 26.992 1.00 96.31 200 SER A CA 1
ATOM 1519 C C . SER A 1 200 ? -4.641 8.452 26.437 1.00 96.31 200 SER A C 1
ATOM 1521 O O . SER A 1 200 ? -4.049 7.377 26.541 1.00 96.31 200 SER A O 1
ATOM 1523 N N . GLY A 1 201 ? -5.851 8.532 25.901 1.00 97.50 201 GLY A N 1
ATOM 1524 C CA . GLY A 1 201 ? -6.547 7.415 25.281 1.00 97.50 201 GLY A CA 1
ATOM 1525 C C . GLY A 1 201 ? -7.080 7.784 23.905 1.00 97.50 201 GLY A C 1
ATOM 1526 O O . GLY A 1 201 ? -7.317 8.953 23.603 1.00 97.50 201 GLY A O 1
ATOM 1527 N N . CYS A 1 202 ? -7.322 6.766 23.078 1.00 98.44 202 CYS A N 1
ATOM 1528 C CA . CYS A 1 202 ? -8.091 6.935 21.849 1.00 98.44 202 CYS A CA 1
ATOM 1529 C C . CYS A 1 202 ? -9.400 7.695 22.131 1.00 98.44 202 CYS A C 1
ATOM 1531 O O . CYS A 1 202 ? -10.176 7.270 22.985 1.00 98.44 202 CYS A O 1
ATOM 1533 N N . LEU A 1 203 ? -9.690 8.729 21.339 1.00 97.81 203 LEU A N 1
ATOM 1534 C CA . LEU A 1 203 ? -10.864 9.599 21.471 1.00 97.81 203 LEU A CA 1
ATOM 1535 C C . LEU A 1 203 ? -12.175 8.805 21.632 1.00 97.81 203 LEU A C 1
ATOM 1537 O O . LEU A 1 203 ? -13.027 9.156 22.447 1.00 97.81 203 LEU A O 1
ATOM 1541 N N . LEU A 1 204 ? -12.305 7.686 20.909 1.00 98.31 204 LEU A N 1
ATOM 1542 C CA . LEU A 1 204 ? -13.476 6.808 20.964 1.00 98.31 204 LEU A CA 1
ATOM 1543 C C . LEU A 1 204 ? -13.346 5.703 22.022 1.00 98.31 204 LEU A C 1
ATOM 1545 O O . LEU A 1 204 ? -14.016 5.741 23.047 1.00 98.31 204 LEU A O 1
ATOM 1549 N N . CYS A 1 205 ? -12.498 4.697 21.800 1.00 98.56 205 CYS A N 1
ATOM 1550 C CA . CYS A 1 205 ? -12.481 3.498 22.646 1.00 98.56 205 CYS A CA 1
ATOM 1551 C C . CYS A 1 205 ? -11.641 3.649 23.924 1.00 98.56 205 CYS A C 1
ATOM 1553 O O . CYS A 1 205 ? -11.627 2.745 24.762 1.00 98.56 205 CYS A O 1
ATOM 1555 N N . GLY A 1 206 ? -10.907 4.753 24.065 1.00 98.31 206 GLY A N 1
ATOM 1556 C CA . GLY A 1 206 ? -10.093 5.089 25.228 1.00 98.31 206 GLY A CA 1
ATOM 1557 C C . GLY A 1 206 ? -8.831 4.266 25.422 1.00 98.31 206 GLY A C 1
ATOM 1558 O O . GLY A 1 206 ? -8.193 4.428 26.452 1.00 98.31 206 GLY A O 1
ATOM 1559 N N . VAL A 1 207 ? -8.463 3.372 24.497 1.00 98.44 207 VAL A N 1
ATOM 1560 C CA . VAL A 1 207 ? -7.250 2.557 24.662 1.00 98.44 207 VAL A CA 1
ATOM 1561 C C . VAL A 1 207 ? -6.010 3.451 24.759 1.00 98.44 207 VAL A C 1
ATOM 1563 O O . VAL A 1 207 ? -5.833 4.343 23.929 1.00 98.44 207 VAL A O 1
ATOM 1566 N N . GLY A 1 208 ? -5.184 3.223 25.782 1.00 97.75 208 GLY A N 1
ATOM 1567 C CA . GLY A 1 208 ? -3.992 4.033 26.059 1.00 97.75 208 GLY A CA 1
ATOM 1568 C C . GLY A 1 208 ? -2.726 3.593 25.327 1.00 97.75 208 GLY A C 1
ATOM 1569 O O . GLY A 1 208 ? -1.733 4.310 25.347 1.00 97.75 208 GLY A O 1
ATOM 1570 N N . ALA A 1 209 ? -2.736 2.428 24.680 1.00 97.56 209 ALA A N 1
ATOM 1571 C CA . ALA A 1 209 ? -1.614 1.929 23.895 1.00 97.56 209 ALA A CA 1
ATOM 1572 C C . ALA A 1 209 ? -2.089 1.010 22.764 1.00 97.56 209 ALA A C 1
ATOM 1574 O O . ALA A 1 209 ? -3.134 0.365 22.868 1.00 97.56 209 ALA A O 1
ATOM 1575 N N . VAL A 1 210 ? -1.310 0.930 21.690 1.00 97.00 210 VAL A N 1
ATOM 1576 C CA . VAL A 1 210 ? -1.543 0.019 20.561 1.00 97.00 210 VAL A CA 1
ATOM 1577 C C . VAL A 1 210 ? -0.260 -0.703 20.190 1.00 97.00 210 VAL A C 1
ATOM 1579 O O . VAL A 1 210 ? 0.830 -0.186 20.404 1.00 97.00 210 VAL A O 1
ATOM 1582 N N . GLN A 1 211 ? -0.387 -1.891 19.607 1.00 95.19 211 GLN A N 1
ATOM 1583 C CA . GLN A 1 211 ? 0.758 -2.617 19.072 1.00 95.19 211 GLN A CA 1
ATOM 1584 C C . GLN A 1 211 ? 1.004 -2.217 17.622 1.00 95.19 211 GLN A C 1
ATOM 1586 O O . GLN A 1 211 ? 0.115 -2.366 16.783 1.00 95.19 211 GLN A O 1
ATOM 1591 N N . ALA A 1 212 ? 2.212 -1.743 17.329 1.00 92.50 212 ALA A N 1
ATOM 1592 C CA . ALA A 1 212 ? 2.643 -1.394 15.979 1.00 92.50 212 ALA A CA 1
ATOM 1593 C C . ALA A 1 212 ? 4.112 -1.751 15.756 1.00 92.50 212 ALA A C 1
ATOM 1595 O O . ALA A 1 212 ? 4.859 -1.986 16.708 1.00 92.50 212 ALA A O 1
ATOM 1596 N N . LEU A 1 213 ? 4.531 -1.809 14.493 1.00 89.06 213 LEU A N 1
ATOM 1597 C CA . LEU A 1 213 ? 5.954 -1.868 14.166 1.00 89.06 213 LEU A CA 1
ATOM 1598 C C . LEU A 1 213 ? 6.620 -0.554 14.583 1.00 89.06 213 LEU A C 1
ATOM 1600 O O . LEU A 1 213 ? 5.969 0.490 14.633 1.00 89.06 213 LEU A O 1
ATOM 1604 N N . ARG A 1 214 ? 7.917 -0.584 14.903 1.00 87.19 214 ARG A N 1
ATOM 1605 C CA . ARG A 1 214 ? 8.610 0.601 15.428 1.00 87.19 214 ARG A CA 1
ATOM 1606 C C . ARG A 1 214 ? 8.626 1.744 14.417 1.00 87.19 214 ARG A C 1
ATOM 1608 O O . ARG A 1 214 ? 8.544 2.898 14.811 1.00 87.19 214 ARG A O 1
ATOM 1615 N N . GLU A 1 215 ? 8.734 1.419 13.137 1.00 84.50 215 GLU A N 1
ATOM 1616 C CA . GLU A 1 215 ? 8.682 2.390 12.038 1.00 84.50 215 GLU A CA 1
ATOM 1617 C C . GLU A 1 215 ? 7.308 3.060 11.865 1.00 84.50 215 GLU A C 1
ATOM 1619 O O . GLU A 1 215 ? 7.245 4.172 11.352 1.00 84.50 215 GLU A O 1
ATOM 1624 N N . ASP A 1 216 ? 6.230 2.410 12.314 1.00 88.94 216 ASP A N 1
ATOM 1625 C CA . ASP A 1 216 ? 4.860 2.925 12.228 1.00 88.94 216 ASP A CA 1
ATOM 1626 C C . ASP A 1 216 ? 4.447 3.648 13.523 1.00 88.94 216 ASP A C 1
ATOM 1628 O O . ASP A 1 216 ? 3.335 4.161 13.628 1.00 88.94 216 ASP A O 1
ATOM 1632 N N . ALA A 1 217 ? 5.318 3.691 14.539 1.00 90.94 217 ALA A N 1
ATOM 1633 C CA . ALA A 1 217 ? 4.977 4.228 15.855 1.00 90.94 217 ALA A CA 1
ATOM 1634 C C . ALA A 1 217 ? 4.552 5.704 15.810 1.00 90.94 217 ALA A C 1
ATOM 1636 O O . ALA A 1 217 ? 3.648 6.100 16.543 1.00 90.94 217 ALA A O 1
ATOM 1637 N N . ASP A 1 218 ? 5.148 6.492 14.915 1.00 88.31 218 ASP A N 1
ATOM 1638 C CA . ASP A 1 218 ? 4.838 7.918 14.769 1.00 88.31 218 ASP A CA 1
ATOM 1639 C C . ASP A 1 218 ? 3.526 8.172 14.004 1.00 88.31 218 ASP A C 1
ATOM 1641 O O . ASP A 1 218 ? 2.967 9.264 14.085 1.00 88.31 218 ASP A O 1
ATOM 1645 N N . SER A 1 219 ? 3.025 7.183 13.256 1.00 91.38 219 SER A N 1
ATOM 1646 C CA . SER A 1 219 ? 1.858 7.313 12.369 1.00 91.38 219 SER A CA 1
ATOM 1647 C C . SER A 1 219 ? 0.674 6.425 12.759 1.00 91.38 219 SER A C 1
ATOM 1649 O O . SER A 1 219 ? -0.382 6.512 12.138 1.00 91.38 219 SER A O 1
ATOM 1651 N N . VAL A 1 220 ? 0.814 5.583 13.788 1.00 95.75 220 VAL A N 1
ATOM 1652 C CA . VAL A 1 220 ? -0.246 4.661 14.228 1.00 95.75 220 VAL A CA 1
ATOM 1653 C C . VAL A 1 220 ? -1.466 5.383 14.819 1.00 95.75 220 VAL A C 1
ATOM 1655 O O . VAL A 1 220 ? -2.561 4.823 14.864 1.00 95.75 220 VAL A O 1
ATOM 1658 N N . TRP A 1 221 ? -1.285 6.616 15.289 1.00 96.88 221 TRP A N 1
ATOM 1659 C CA . TRP A 1 221 ? -2.338 7.443 15.870 1.00 96.88 221 TRP A CA 1
ATOM 1660 C C . TRP A 1 221 ? -2.797 8.499 14.864 1.00 96.88 221 TRP A C 1
ATOM 1662 O O . TRP A 1 221 ? -2.013 9.358 14.463 1.00 96.88 221 TRP A O 1
ATOM 1672 N N . THR A 1 222 ? -4.078 8.477 14.496 1.00 96.69 222 THR A N 1
ATOM 1673 C CA . THR A 1 222 ? -4.650 9.456 13.560 1.00 96.69 222 THR A CA 1
ATOM 1674 C C . THR A 1 222 ? -5.250 10.623 14.338 1.00 96.69 222 THR A C 1
ATOM 1676 O O . THR A 1 222 ? -6.101 10.412 15.203 1.00 96.69 222 THR A O 1
ATOM 1679 N N . LEU A 1 223 ? -4.817 11.854 14.049 1.00 95.94 223 LEU A N 1
ATOM 1680 C CA . LEU A 1 223 ? -5.407 13.068 14.627 1.00 95.94 223 LEU A CA 1
ATOM 1681 C C . LEU A 1 223 ? -6.868 13.210 14.192 1.00 95.94 223 LEU A C 1
ATOM 1683 O O . LEU A 1 223 ? -7.189 13.025 13.019 1.00 95.94 223 LEU A O 1
ATOM 1687 N N . MET A 1 224 ? -7.743 13.552 15.133 1.00 96.44 224 MET A N 1
ATOM 1688 C CA . MET A 1 224 ? -9.178 13.637 14.888 1.00 96.44 224 MET A CA 1
ATOM 1689 C C . MET A 1 224 ? -9.839 14.665 15.807 1.00 96.44 224 MET A C 1
ATOM 1691 O O . MET A 1 224 ? -9.419 14.841 16.952 1.00 96.44 224 MET A O 1
ATOM 1695 N N . SER A 1 225 ? -10.919 15.266 15.315 1.00 96.19 225 SER A N 1
ATOM 1696 C CA . SER A 1 225 ? -11.806 16.140 16.084 1.00 96.19 225 SER A CA 1
ATOM 1697 C C . SER A 1 225 ? -13.224 15.575 16.074 1.00 96.19 225 SER A C 1
ATOM 1699 O O . SER A 1 225 ? -13.661 15.003 15.072 1.00 96.19 225 SER A O 1
ATOM 1701 N N . ALA A 1 226 ? -13.951 15.728 17.177 1.00 95.75 226 ALA A N 1
ATOM 1702 C CA . ALA A 1 226 ? -15.342 15.301 17.283 1.00 95.75 226 ALA A CA 1
ATOM 1703 C C . ALA A 1 226 ? -16.139 16.220 18.206 1.00 95.75 226 ALA A C 1
ATOM 1705 O O . ALA A 1 226 ? -15.628 16.669 19.228 1.00 95.75 226 ALA A O 1
ATOM 1706 N N . ASP A 1 227 ? -17.421 16.418 17.915 1.00 95.69 227 ASP A N 1
ATOM 1707 C CA . ASP A 1 227 ? -18.325 17.047 18.877 1.00 95.69 227 ASP A CA 1
ATOM 1708 C C . ASP A 1 227 ? -18.613 16.067 20.017 1.00 95.69 227 ASP A C 1
ATOM 1710 O O . ASP A 1 227 ? -18.989 14.920 19.757 1.00 95.69 227 ASP A O 1
ATOM 1714 N N . SER A 1 228 ? -18.529 16.510 21.272 1.00 95.50 228 SER A N 1
ATOM 1715 C CA . SER A 1 228 ? -18.817 15.666 22.444 1.00 95.50 228 SER A CA 1
ATOM 1716 C C . SER A 1 228 ? -20.176 14.956 22.337 1.00 95.50 228 SER A C 1
ATOM 1718 O O . SER A 1 228 ? -20.274 13.744 22.533 1.00 95.50 228 SER A O 1
ATOM 1720 N N . ALA A 1 229 ? -21.215 15.669 21.891 1.00 95.50 229 ALA A N 1
ATOM 1721 C CA . ALA A 1 229 ? -22.546 15.102 21.669 1.00 95.50 229 ALA A CA 1
ATOM 1722 C C . ALA A 1 229 ? -22.588 14.012 20.574 1.00 95.50 229 ALA A C 1
ATOM 1724 O O . ALA A 1 229 ? -23.382 13.077 20.670 1.00 95.50 229 ALA A O 1
ATOM 1725 N N . SER A 1 230 ? -21.734 14.095 19.544 1.00 95.31 230 SER A N 1
ATOM 1726 C CA . SER A 1 230 ? -21.701 13.114 18.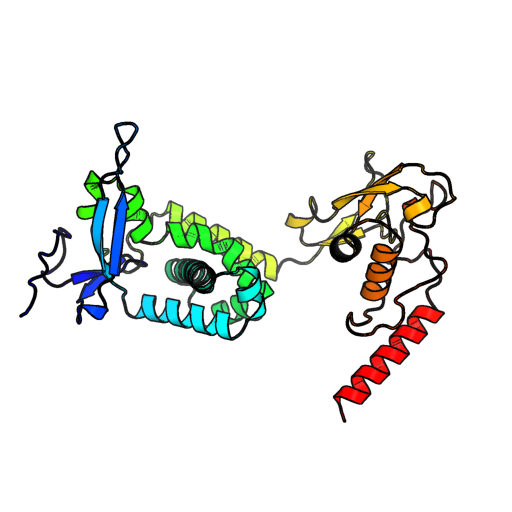441 1.00 95.31 230 SER A CA 1
ATOM 1727 C C . SER A 1 230 ? -21.195 11.739 18.886 1.00 95.31 230 SER A C 1
ATOM 1729 O O . SER A 1 230 ? -21.562 10.717 18.300 1.00 95.31 230 SER A O 1
ATOM 1731 N N . ILE A 1 231 ? -20.399 11.717 19.958 1.00 96.38 231 ILE A N 1
ATOM 1732 C CA . ILE A 1 231 ? -19.828 10.515 20.566 1.00 96.38 231 ILE A CA 1
ATOM 1733 C C . ILE A 1 231 ? -20.525 10.149 21.885 1.00 96.38 231 ILE A C 1
ATOM 1735 O O . ILE A 1 231 ? -19.927 9.505 22.737 1.00 96.38 231 ILE A O 1
ATOM 1739 N N . GLY A 1 232 ? -21.781 10.561 22.083 1.00 95.44 232 GLY A N 1
ATOM 1740 C CA . GLY A 1 232 ? -22.583 10.167 23.250 1.00 95.44 232 GLY A CA 1
ATOM 1741 C C . GLY A 1 232 ? -22.308 10.959 24.532 1.00 95.44 232 GLY A C 1
ATOM 1742 O O . GLY A 1 232 ? -22.790 10.583 25.599 1.00 95.44 232 GLY A O 1
ATOM 1743 N N . GLY A 1 233 ? -21.547 12.052 24.445 1.00 93.75 233 GLY A N 1
ATOM 1744 C CA . GLY A 1 233 ? -21.345 12.996 25.538 1.00 93.75 233 GLY A CA 1
ATOM 1745 C C . GLY A 1 233 ? -22.579 13.847 25.860 1.00 93.75 233 GLY A C 1
ATOM 1746 O O . GLY A 1 233 ? -23.599 13.787 25.165 1.00 93.75 233 GLY A O 1
ATOM 1747 N N . PRO A 1 234 ? -22.514 14.668 26.925 1.00 87.38 234 PRO A N 1
ATOM 1748 C CA . PRO A 1 234 ? -23.590 15.593 27.265 1.00 87.38 234 PRO A CA 1
ATOM 1749 C C . PRO A 1 234 ? -23.875 16.537 26.087 1.00 87.38 234 PRO A C 1
ATOM 1751 O O . PRO A 1 234 ? -22.957 16.935 25.381 1.00 87.38 234 PRO A O 1
ATOM 1754 N N . GLY A 1 235 ? -25.142 16.923 25.890 1.00 79.31 235 GLY A N 1
ATOM 1755 C CA . GLY A 1 235 ? -25.646 17.632 24.697 1.00 79.31 235 GLY A CA 1
ATOM 1756 C C . GLY A 1 235 ? -25.113 19.051 24.428 1.00 79.31 235 GLY A C 1
ATOM 1757 O O . GLY A 1 235 ? -25.785 19.832 23.757 1.00 79.31 235 GLY A O 1
ATOM 1758 N N . ARG A 1 236 ? -23.942 19.417 24.958 1.00 78.81 236 ARG A N 1
ATOM 1759 C CA . ARG A 1 236 ? -23.179 20.597 24.548 1.00 78.81 236 ARG A CA 1
ATOM 1760 C C . ARG A 1 236 ? -22.236 20.198 23.414 1.00 78.81 236 ARG A C 1
ATOM 1762 O O . ARG A 1 236 ? -21.517 19.208 23.517 1.00 78.81 236 ARG A O 1
ATOM 1769 N N . ALA A 1 237 ? -22.256 20.968 22.332 1.00 75.94 237 ALA A N 1
ATOM 1770 C CA . ALA A 1 237 ? -21.381 20.778 21.179 1.00 75.94 237 ALA A CA 1
ATOM 1771 C C . ALA A 1 237 ? -19.981 21.352 21.458 1.00 75.94 237 ALA A C 1
ATOM 1773 O O . ALA A 1 237 ? -19.524 22.268 20.779 1.00 75.94 237 ALA A O 1
ATOM 1774 N N . ASP A 1 238 ? -19.333 20.852 22.508 1.00 89.31 238 ASP A N 1
ATOM 1775 C CA . ASP A 1 238 ? -17.930 21.154 22.760 1.00 89.31 238 ASP A CA 1
ATOM 1776 C C . ASP A 1 238 ? -17.091 20.278 21.817 1.00 89.31 238 ASP A C 1
ATOM 1778 O O . ASP A 1 238 ? -17.260 19.054 21.793 1.00 89.31 238 ASP A O 1
ATOM 1782 N N . SER A 1 239 ? -16.227 20.908 21.016 1.00 93.50 239 SER A N 1
ATOM 1783 C CA . SER A 1 239 ? -15.292 20.201 20.136 1.00 93.50 239 SER A CA 1
ATOM 1784 C C . SER A 1 239 ? -14.182 19.570 20.969 1.00 93.50 239 SER A C 1
ATOM 1786 O O . SER A 1 239 ? -13.576 20.229 21.815 1.00 93.50 239 SER A O 1
ATOM 1788 N N . LEU A 1 240 ? -13.917 18.295 20.717 1.00 94.62 240 LEU A N 1
ATOM 1789 C CA . LEU A 1 240 ? -12.882 17.501 21.359 1.00 94.62 240 LEU A CA 1
ATOM 1790 C C . LEU A 1 240 ? -11.833 17.136 20.315 1.00 94.62 240 LEU A C 1
ATOM 1792 O O . LEU A 1 240 ? -12.138 16.424 19.358 1.00 94.62 240 LEU A O 1
ATOM 1796 N N . ASP A 1 241 ? -10.605 17.595 20.528 1.00 95.25 241 ASP A N 1
ATOM 1797 C CA . ASP A 1 241 ? -9.455 17.252 19.696 1.00 95.25 241 ASP A CA 1
ATOM 1798 C C . ASP A 1 241 ? -8.633 16.149 20.367 1.00 95.25 241 ASP A C 1
ATOM 1800 O O . ASP A 1 241 ? -8.426 16.150 21.583 1.00 95.25 241 ASP A O 1
ATOM 1804 N N . GLY A 1 242 ? -8.146 15.196 19.577 1.00 95.50 242 GLY A N 1
ATOM 1805 C CA . GLY A 1 242 ? -7.320 14.108 20.081 1.00 95.50 242 GLY A CA 1
ATOM 1806 C C . GLY A 1 242 ? -6.826 13.189 18.975 1.00 95.50 242 GLY A C 1
ATOM 1807 O O . GLY A 1 242 ? -6.660 13.594 17.826 1.00 95.50 242 GLY A O 1
ATOM 1808 N N . VAL A 1 243 ? -6.590 11.929 19.332 1.00 97.31 243 VAL A N 1
ATOM 1809 C CA . VAL A 1 243 ? -6.168 10.889 18.390 1.00 97.31 243 VAL A CA 1
ATOM 1810 C C . VAL A 1 243 ? -7.076 9.671 18.455 1.00 97.31 243 VAL A C 1
ATOM 1812 O O . VAL A 1 243 ? -7.674 9.367 19.489 1.00 97.31 243 VAL A O 1
ATOM 1815 N N . VAL A 1 244 ? -7.159 8.925 17.359 1.00 98.12 244 VAL A N 1
ATOM 1816 C CA . VAL A 1 244 ? -7.850 7.637 17.293 1.00 98.12 244 VAL A CA 1
ATOM 1817 C C . VAL A 1 244 ? -6.877 6.506 16.982 1.00 98.12 244 VAL A C 1
ATOM 1819 O O . VAL A 1 244 ? -5.904 6.684 16.255 1.00 98.12 244 VAL A O 1
ATOM 1822 N N . CYS A 1 245 ? -7.122 5.332 17.572 1.00 98.31 245 CYS A N 1
ATOM 1823 C CA . CYS A 1 245 ? -6.348 4.130 17.270 1.00 98.31 245 CYS A CA 1
ATOM 1824 C C . CYS A 1 245 ? -6.732 3.564 15.889 1.00 98.31 245 CYS A C 1
ATOM 1826 O O . CYS A 1 245 ? -7.858 3.808 15.442 1.00 98.31 245 CYS A O 1
ATOM 1828 N N . PRO A 1 246 ? -5.898 2.706 15.266 1.00 97.06 246 PRO A N 1
ATOM 1829 C CA . PRO A 1 246 ? -6.155 2.183 13.919 1.00 97.06 246 PRO A CA 1
ATOM 1830 C C . PRO A 1 246 ? -7.515 1.494 13.748 1.00 97.06 246 PRO A C 1
ATOM 1832 O O . PRO A 1 246 ? -8.139 1.574 12.694 1.00 97.06 246 PRO A O 1
ATOM 1835 N N . ARG A 1 247 ? -8.017 0.824 14.796 1.00 96.94 247 ARG A N 1
ATOM 1836 C CA . ARG A 1 247 ? -9.349 0.196 14.760 1.00 96.94 247 ARG A CA 1
ATOM 1837 C C . ARG A 1 247 ? -10.463 1.237 14.647 1.00 96.94 247 ARG A C 1
ATOM 1839 O O . ARG A 1 247 ? -11.409 1.040 13.890 1.00 96.94 247 ARG A O 1
ATOM 1846 N N . CYS A 1 248 ? -10.378 2.299 15.441 1.00 98.25 248 CYS A N 1
ATOM 1847 C CA . CYS A 1 248 ? -11.367 3.369 15.441 1.00 98.25 248 CYS A CA 1
ATOM 1848 C C . CYS A 1 248 ? -11.279 4.198 14.159 1.00 98.25 248 CYS A C 1
ATOM 1850 O O . CYS A 1 248 ? -12.320 4.533 13.610 1.00 98.25 248 CYS A O 1
ATOM 1852 N N . ASP A 1 249 ? -10.069 4.447 13.662 1.00 98.00 249 ASP A N 1
ATOM 1853 C CA . ASP A 1 249 ? -9.828 5.114 12.380 1.00 98.00 249 ASP A CA 1
ATOM 1854 C C . ASP A 1 249 ? -10.489 4.354 11.220 1.00 98.00 249 ASP A C 1
ATOM 1856 O O . ASP A 1 249 ? -11.337 4.887 10.510 1.00 98.00 249 ASP A O 1
ATOM 1860 N N . HIS A 1 250 ? -10.250 3.041 11.135 1.00 95.50 250 HIS A N 1
ATOM 1861 C CA . HIS A 1 250 ? -10.900 2.197 10.133 1.00 95.50 250 HIS A CA 1
ATOM 1862 C C . HIS A 1 250 ? -12.435 2.214 10.231 1.00 95.50 250 HIS A C 1
ATOM 1864 O O . HIS A 1 250 ? -13.134 2.164 9.219 1.00 95.50 250 HIS A O 1
ATOM 1870 N N . ALA A 1 251 ? -12.980 2.273 11.448 1.00 96.56 251 ALA A N 1
ATOM 1871 C CA . ALA A 1 251 ? -14.419 2.359 11.659 1.00 96.56 251 ALA A CA 1
ATOM 1872 C C . ALA A 1 251 ? -14.997 3.727 11.248 1.00 96.56 251 ALA A C 1
ATOM 1874 O O . ALA A 1 251 ? -16.121 3.782 10.750 1.00 96.56 251 ALA A O 1
ATOM 1875 N N . ILE A 1 252 ? -14.234 4.812 11.420 1.00 97.62 252 ILE A N 1
ATOM 1876 C CA . ILE A 1 252 ? -14.582 6.163 10.955 1.00 97.62 252 ILE A CA 1
ATOM 1877 C C . ILE A 1 252 ? -14.609 6.204 9.426 1.00 97.62 252 ILE A C 1
ATOM 1879 O O . ILE A 1 252 ? -15.594 6.674 8.857 1.00 97.62 252 ILE A O 1
ATOM 1883 N N . ASP A 1 253 ? -13.595 5.639 8.766 1.00 95.62 253 ASP A N 1
ATOM 1884 C CA . ASP A 1 253 ? -13.540 5.537 7.303 1.00 95.62 253 ASP A CA 1
ATOM 1885 C C . ASP A 1 253 ? -14.761 4.803 6.736 1.00 95.62 253 ASP A C 1
ATOM 1887 O O . ASP A 1 253 ? -15.374 5.252 5.764 1.00 95.62 253 ASP A O 1
ATOM 1891 N N . GLN A 1 254 ? -15.147 3.688 7.364 1.00 92.81 254 GLN A N 1
ATOM 1892 C CA . GLN A 1 254 ? -16.326 2.910 6.973 1.00 92.81 254 GLN A CA 1
ATOM 1893 C C . GLN A 1 254 ? -17.647 3.643 7.235 1.00 92.81 254 GLN A C 1
ATOM 1895 O O . GLN A 1 254 ? -18.596 3.484 6.470 1.00 92.81 254 GLN A O 1
ATOM 1900 N N . ALA A 1 255 ? -17.728 4.412 8.322 1.00 95.12 255 ALA A N 1
ATOM 1901 C CA . ALA A 1 255 ? -18.907 5.204 8.663 1.00 95.12 255 ALA A CA 1
ATOM 1902 C C . ALA A 1 255 ? -18.986 6.532 7.893 1.00 95.12 255 ALA A C 1
ATOM 1904 O O . ALA A 1 255 ? -20.021 7.194 7.944 1.00 95.12 255 ALA A O 1
ATOM 1905 N N . HIS A 1 256 ? -17.911 6.919 7.199 1.00 96.00 256 HIS A N 1
ATOM 1906 C CA . HIS A 1 256 ? -17.740 8.224 6.559 1.00 96.00 256 HIS A CA 1
ATOM 1907 C C . HIS A 1 256 ? -17.863 9.410 7.530 1.00 96.00 256 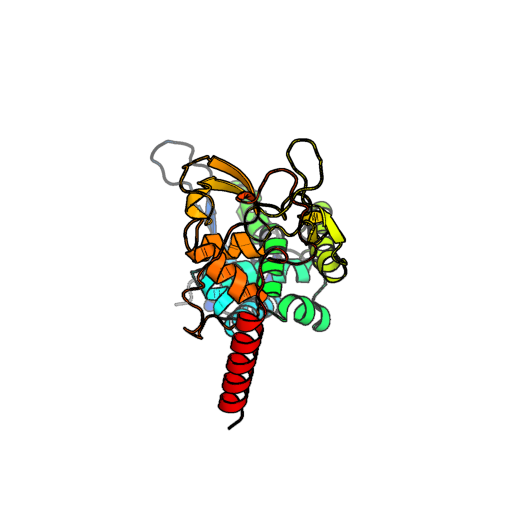HIS A C 1
ATOM 1909 O O . HIS A 1 256 ? -18.326 10.486 7.150 1.00 96.00 256 HIS A O 1
ATOM 1915 N N . GLY A 1 257 ? -17.453 9.225 8.787 1.00 94.94 257 GLY A N 1
ATOM 1916 C CA . GLY A 1 257 ? -17.487 10.282 9.796 1.00 94.94 257 GLY A CA 1
ATOM 1917 C C . GLY A 1 257 ? -17.370 9.778 11.230 1.00 94.94 257 GLY A C 1
ATOM 1918 O O . GLY A 1 257 ? -17.487 8.583 11.507 1.00 94.94 257 GLY A O 1
ATOM 1919 N N . VAL A 1 258 ? -17.143 10.710 12.156 1.00 96.50 258 VAL A N 1
ATOM 1920 C CA . VAL A 1 258 ? -17.057 10.425 13.593 1.00 96.50 258 VAL A CA 1
ATOM 1921 C C . VAL A 1 258 ? -18.448 10.506 14.223 1.00 96.50 258 VAL A C 1
ATOM 1923 O O . VAL A 1 258 ? -19.167 11.482 14.033 1.00 96.50 258 VAL A O 1
ATOM 1926 N N . GLY A 1 259 ? -18.833 9.471 14.972 1.00 95.81 259 GLY A N 1
ATOM 1927 C CA . GLY A 1 259 ? -20.084 9.439 15.728 1.00 95.81 259 GLY A CA 1
ATOM 1928 C C . GLY A 1 259 ? -20.531 8.021 16.084 1.00 95.81 259 GLY A C 1
ATOM 1929 O O . GLY A 1 259 ? -19.769 7.062 15.935 1.00 95.81 259 GLY A O 1
ATOM 1930 N N . ILE A 1 260 ? -21.789 7.872 16.510 1.00 95.94 260 ILE A N 1
ATOM 1931 C CA . ILE A 1 260 ? -22.364 6.594 16.976 1.00 95.94 260 ILE A CA 1
ATOM 1932 C C . ILE A 1 260 ? -22.192 5.444 15.970 1.00 95.94 260 ILE A C 1
ATOM 1934 O O . ILE A 1 260 ? -21.915 4.313 16.374 1.00 95.94 260 ILE A O 1
ATOM 1938 N N . SER A 1 261 ? -22.295 5.706 14.662 1.00 95.94 261 SER A N 1
ATOM 1939 C CA . SER A 1 261 ? -22.082 4.679 13.632 1.00 95.94 261 SER A CA 1
ATOM 1940 C C . SER A 1 261 ? -20.644 4.148 13.628 1.00 95.94 261 SER A C 1
ATOM 1942 O O . SER A 1 261 ? -20.448 2.933 13.669 1.00 95.94 261 SER A O 1
ATOM 1944 N N . ALA A 1 262 ? -19.638 5.030 13.662 1.00 97.06 262 ALA A N 1
ATOM 1945 C CA . ALA A 1 262 ? -18.231 4.633 13.756 1.00 97.06 262 ALA A CA 1
ATOM 1946 C C . ALA A 1 262 ? -17.938 3.895 15.069 1.00 97.06 262 ALA A C 1
ATOM 1948 O O . ALA A 1 262 ? -17.248 2.876 15.083 1.00 97.06 262 ALA A O 1
ATOM 1949 N N . MET A 1 263 ? -18.511 4.362 16.182 1.00 97.94 263 MET A N 1
ATOM 1950 C CA . MET A 1 263 ? -18.368 3.698 17.478 1.00 97.94 263 MET A CA 1
ATOM 1951 C C . MET A 1 263 ? -18.960 2.285 17.452 1.00 97.94 263 MET A C 1
ATOM 1953 O O . MET A 1 263 ? -18.300 1.340 17.875 1.00 97.94 263 MET A O 1
ATOM 1957 N N . THR A 1 264 ? -20.152 2.116 16.878 1.00 96.50 264 THR A N 1
ATOM 1958 C CA . THR A 1 264 ? -20.807 0.808 16.735 1.00 96.50 264 THR A CA 1
ATOM 1959 C C . THR A 1 264 ? -19.966 -0.149 15.890 1.00 96.50 264 THR A C 1
ATOM 1961 O O . THR A 1 264 ? -19.736 -1.292 16.289 1.00 96.50 264 THR A O 1
ATOM 1964 N N . LEU A 1 265 ? -19.444 0.312 14.748 1.00 95.69 265 LEU A N 1
ATOM 1965 C CA . LEU A 1 265 ? -18.544 -0.481 13.902 1.00 95.69 265 LEU A CA 1
ATOM 1966 C C . LEU A 1 265 ? -17.256 -0.871 14.644 1.00 95.69 265 LEU A C 1
ATOM 1968 O O . LEU A 1 265 ? -16.820 -2.021 14.569 1.00 95.69 265 LEU A O 1
ATOM 1972 N N . SER A 1 266 ? -16.681 0.051 15.419 1.00 97.06 266 SER A N 1
ATOM 1973 C CA . SER A 1 266 ? -15.480 -0.200 16.221 1.00 97.06 266 SER A CA 1
ATOM 1974 C C . SER A 1 266 ? -15.724 -1.204 17.358 1.00 97.06 266 SER A C 1
ATOM 1976 O O . SER A 1 266 ? -14.911 -2.111 17.551 1.00 97.06 266 SER A O 1
ATOM 1978 N N . VAL A 1 267 ? -16.852 -1.114 18.078 1.00 96.94 267 VAL A N 1
ATOM 1979 C CA . VAL A 1 267 ? -17.245 -2.096 19.110 1.00 96.94 267 VAL A CA 1
ATOM 1980 C C . VAL A 1 267 ? -17.451 -3.474 18.490 1.00 96.94 267 VAL A C 1
ATOM 1982 O O . VAL A 1 267 ? -16.932 -4.465 18.998 1.00 96.94 267 VAL A O 1
ATOM 1985 N N . ARG A 1 268 ? -18.135 -3.558 17.347 1.00 95.00 268 ARG A N 1
ATOM 1986 C CA . ARG A 1 268 ? -18.320 -4.830 16.636 1.00 95.00 268 ARG A CA 1
ATOM 1987 C C . ARG A 1 268 ? -17.004 -5.452 16.192 1.00 95.00 268 ARG A C 1
ATOM 1989 O O . ARG A 1 268 ? -16.819 -6.654 16.356 1.00 95.00 268 ARG A O 1
ATOM 1996 N N . SER A 1 269 ? -16.092 -4.635 15.663 1.00 94.25 269 SER A N 1
ATOM 1997 C CA . SER A 1 269 ? -14.740 -5.070 15.311 1.00 94.25 269 SER A CA 1
ATOM 1998 C C . SER A 1 269 ? -13.987 -5.592 16.538 1.00 94.25 269 SER A C 1
ATOM 2000 O O . SER A 1 269 ? -13.344 -6.636 16.460 1.00 94.25 269 SER A O 1
ATOM 2002 N N . PHE A 1 270 ? -14.111 -4.918 17.686 1.00 95.75 270 PHE A N 1
ATOM 2003 C CA . PHE A 1 270 ? -13.516 -5.367 18.945 1.00 95.75 270 PHE A CA 1
ATOM 2004 C C . PHE A 1 270 ? -14.082 -6.707 19.432 1.00 95.75 270 PHE A C 1
ATOM 2006 O O . PHE A 1 270 ? -13.309 -7.574 19.828 1.00 95.75 270 PHE A O 1
ATOM 2013 N N . LEU A 1 271 ? -15.399 -6.900 19.344 1.00 94.75 271 LEU A N 1
ATOM 2014 C CA . LEU A 1 271 ? -16.084 -8.148 19.701 1.00 94.75 271 LEU A CA 1
ATOM 2015 C C . LEU A 1 271 ? -15.957 -9.244 18.624 1.00 94.75 271 LEU A C 1
ATOM 2017 O O . LEU A 1 271 ? -16.614 -10.277 18.723 1.00 94.75 271 LEU A O 1
ATOM 2021 N N . ALA A 1 272 ? -15.148 -9.018 17.581 1.00 92.38 272 ALA A N 1
ATOM 2022 C CA . ALA A 1 272 ? -14.943 -9.927 16.454 1.00 92.38 272 ALA A CA 1
ATOM 2023 C C . ALA A 1 272 ? -16.241 -10.354 15.735 1.00 92.38 272 ALA A C 1
ATOM 2025 O O . ALA A 1 272 ? -16.310 -11.434 15.147 1.00 92.38 272 ALA A O 1
ATOM 2026 N N . VAL A 1 273 ? -17.272 -9.501 15.741 1.00 89.25 273 VAL A N 1
ATOM 2027 C CA . VAL A 1 273 ? -18.547 -9.774 15.065 1.00 89.25 273 VAL A CA 1
ATOM 2028 C C . VAL A 1 273 ? -18.375 -9.558 13.558 1.00 89.25 273 VAL A C 1
ATOM 2030 O O . VAL A 1 273 ? -18.072 -8.435 13.141 1.00 89.25 273 VAL A O 1
ATOM 2033 N N . PRO A 1 274 ? -18.612 -10.577 12.709 1.00 82.56 274 PRO A N 1
ATOM 2034 C CA . PRO A 1 274 ? -18.494 -10.425 11.264 1.00 82.56 274 PRO A CA 1
ATOM 2035 C C . PRO A 1 274 ? -19.373 -9.295 10.708 1.00 82.56 274 PRO A C 1
ATOM 2037 O O . PRO A 1 274 ? -20.529 -9.123 11.103 1.00 82.56 274 PRO A O 1
ATOM 2040 N N . SER A 1 275 ? -18.848 -8.543 9.740 1.00 81.88 275 SER A N 1
ATOM 2041 C CA . SER A 1 275 ? -19.535 -7.388 9.137 1.00 81.88 275 SER A CA 1
ATOM 2042 C C . SER A 1 275 ? -20.842 -7.752 8.421 1.00 81.88 275 SER A C 1
ATOM 2044 O O . SER A 1 275 ? -21.762 -6.941 8.367 1.00 81.88 275 SER A O 1
ATOM 2046 N N . HIS A 1 276 ? -20.960 -8.980 7.909 1.00 80.38 276 HIS A N 1
ATOM 2047 C CA . HIS A 1 276 ? -22.160 -9.455 7.214 1.00 80.38 276 HIS A CA 1
ATOM 2048 C C . HIS A 1 276 ? -23.342 -9.752 8.155 1.00 80.38 276 HIS A C 1
ATOM 2050 O O . HIS A 1 276 ? -24.481 -9.848 7.695 1.00 80.38 276 HIS A O 1
ATOM 2056 N N . LEU A 1 277 ? -23.104 -9.890 9.463 1.00 81.31 277 LEU A N 1
ATOM 2057 C CA . LEU A 1 277 ? -24.175 -10.086 10.435 1.00 81.31 277 LEU A CA 1
ATOM 2058 C C . LEU A 1 277 ? -24.814 -8.734 10.755 1.00 81.31 277 LEU A C 1
ATOM 2060 O O . LEU A 1 277 ? -24.148 -7.821 11.220 1.00 81.31 277 LEU A O 1
ATOM 2064 N N . ARG A 1 278 ? -26.118 -8.576 10.518 1.00 80.75 278 ARG A N 1
ATOM 2065 C CA . ARG A 1 278 ? -26.826 -7.305 10.786 1.00 80.75 278 ARG A CA 1
ATOM 2066 C C . ARG A 1 278 ? -27.180 -7.088 12.264 1.00 80.75 278 ARG A C 1
ATOM 2068 O O . ARG A 1 278 ? -27.751 -6.062 12.619 1.00 80.75 278 ARG A O 1
ATOM 2075 N N . SER A 1 279 ? -26.893 -8.059 13.123 1.00 76.44 279 SER A N 1
ATOM 2076 C CA . SER A 1 279 ? -27.081 -7.928 14.566 1.00 76.44 279 SER A CA 1
ATOM 2077 C C . SER A 1 279 ? -26.110 -6.892 15.143 1.00 76.44 279 SER A C 1
ATOM 2079 O O . SER A 1 279 ? -24.999 -6.744 14.638 1.00 76.44 279 SER A O 1
ATOM 2081 N N . LEU A 1 280 ? -26.528 -6.188 16.202 1.00 82.06 280 LEU A N 1
ATOM 2082 C CA . LEU A 1 280 ? -25.751 -5.119 16.853 1.00 82.06 280 LEU A CA 1
ATOM 2083 C C . LEU A 1 280 ? -25.477 -3.899 15.950 1.00 82.06 280 LEU A C 1
ATOM 2085 O O . LEU A 1 280 ? -24.471 -3.216 16.111 1.00 82.06 280 LEU A O 1
ATOM 2089 N N . ASN A 1 281 ? -26.358 -3.615 14.982 1.00 82.62 281 ASN A N 1
ATOM 2090 C CA . ASN A 1 281 ? -26.277 -2.392 14.169 1.00 82.62 281 ASN A CA 1
ATOM 2091 C C . ASN A 1 281 ? -26.556 -1.112 14.972 1.00 82.62 281 ASN A C 1
ATOM 2093 O O . ASN A 1 281 ? -26.116 -0.048 14.554 1.00 82.62 281 ASN A O 1
ATOM 2097 N N . ASN A 1 282 ? -27.268 -1.234 16.092 1.00 86.88 282 ASN A N 1
ATOM 2098 C CA . ASN A 1 282 ? -27.501 -0.167 17.054 1.00 86.88 282 ASN A CA 1
ATOM 2099 C C . ASN A 1 282 ? -27.104 -0.707 18.426 1.00 86.88 282 ASN A C 1
ATOM 2101 O O . ASN A 1 282 ? -27.577 -1.774 18.822 1.00 86.88 282 ASN A O 1
ATOM 2105 N N . ILE A 1 283 ? -26.217 0.006 19.110 1.00 90.75 283 ILE A N 1
ATOM 2106 C CA . ILE A 1 283 ? -25.824 -0.284 20.485 1.00 90.75 283 ILE A CA 1
ATOM 2107 C C . ILE A 1 283 ? -26.181 0.958 21.292 1.00 90.75 283 ILE A C 1
ATOM 2109 O O . ILE A 1 283 ? -25.622 2.033 21.066 1.00 90.75 283 ILE A O 1
ATOM 2113 N N . ASP A 1 284 ? -27.149 0.812 22.188 1.00 90.88 284 ASP A N 1
ATOM 2114 C CA . ASP A 1 284 ? -27.593 1.910 23.036 1.00 90.88 284 ASP A CA 1
ATOM 2115 C C . ASP A 1 284 ? -26.553 2.200 24.126 1.00 90.88 284 ASP A C 1
ATOM 2117 O O . ASP A 1 284 ? -25.827 1.313 24.573 1.00 90.88 284 ASP A O 1
ATOM 2121 N N . GLY A 1 285 ? -26.472 3.462 24.554 1.00 92.62 285 GLY A N 1
ATOM 2122 C CA . GLY A 1 285 ? -25.600 3.869 25.662 1.00 92.62 285 GLY A CA 1
ATOM 2123 C C . GLY A 1 285 ? -24.108 3.951 25.330 1.00 92.62 285 GLY A C 1
ATOM 2124 O O . GLY A 1 285 ? -23.296 4.098 26.242 1.00 92.62 285 GLY A O 1
ATOM 2125 N N . LEU A 1 286 ? -23.725 3.887 24.051 1.00 96.50 286 LEU A N 1
ATOM 2126 C CA . LEU A 1 286 ? -22.345 4.142 23.650 1.00 96.50 286 LEU A CA 1
ATOM 2127 C C . LEU A 1 286 ? -21.945 5.589 23.964 1.00 96.50 286 LEU A C 1
ATOM 2129 O O . LEU A 1 286 ? -22.540 6.534 23.449 1.00 96.50 286 LEU A O 1
ATOM 2133 N N . ILE A 1 287 ? -20.883 5.736 24.752 1.00 97.44 287 ILE A N 1
ATOM 2134 C CA . ILE A 1 287 ? -20.193 6.999 25.008 1.00 97.44 287 ILE A CA 1
ATOM 2135 C C . ILE A 1 287 ? -18.717 6.836 24.640 1.00 97.44 287 ILE A C 1
ATOM 2137 O O . ILE A 1 287 ? -18.119 5.793 24.886 1.00 97.44 287 ILE A O 1
ATOM 2141 N N . GLY A 1 288 ? -18.150 7.827 23.959 1.00 97.50 288 GLY A N 1
ATOM 2142 C CA . GLY A 1 288 ? -16.739 7.869 23.606 1.00 97.50 288 GLY A CA 1
ATOM 2143 C C . GLY A 1 288 ? -15.913 8.280 24.814 1.00 97.50 288 GLY A C 1
ATOM 2144 O O . GLY A 1 288 ? -16.337 9.112 25.613 1.00 97.50 288 GLY A O 1
ATOM 2145 N N . TRP A 1 289 ? -14.711 7.730 24.936 1.00 98.25 289 TRP A N 1
ATOM 2146 C CA . TRP A 1 289 ? -13.847 7.973 26.087 1.00 98.25 289 TRP A CA 1
ATOM 2147 C C . TRP A 1 289 ? -13.526 9.458 26.285 1.00 98.25 289 TRP A C 1
ATOM 2149 O O . TRP A 1 289 ? -13.535 9.932 27.416 1.00 98.25 289 TRP A O 1
ATOM 2159 N N . ALA A 1 290 ? -13.320 10.218 25.204 1.00 96.62 290 ALA A N 1
ATOM 2160 C CA . ALA A 1 290 ? -13.056 11.656 25.294 1.00 96.62 290 ALA A CA 1
ATOM 2161 C C . ALA A 1 290 ? -14.254 12.480 25.803 1.00 96.62 290 ALA A C 1
ATOM 2163 O O . ALA A 1 290 ? -14.066 13.612 26.239 1.00 96.62 290 ALA A O 1
ATOM 2164 N N . ALA A 1 291 ? -15.472 11.928 25.771 1.00 96.62 291 ALA A N 1
ATOM 2165 C CA . ALA A 1 291 ? -16.657 12.564 26.343 1.00 96.62 291 ALA A CA 1
ATOM 2166 C C . ALA A 1 291 ? -16.846 12.272 27.845 1.00 96.62 291 ALA A C 1
ATOM 2168 O O . ALA A 1 291 ? -17.772 12.803 28.465 1.00 96.62 291 ALA A O 1
ATOM 2169 N N . LEU A 1 292 ? -15.993 11.434 28.443 1.00 95.69 292 LEU A N 1
ATOM 2170 C CA . LEU A 1 292 ? -15.992 11.168 29.881 1.00 95.69 292 LEU A CA 1
ATOM 2171 C C . LEU A 1 292 ? -15.407 12.355 30.670 1.00 95.69 292 LEU A C 1
ATOM 2173 O O . LEU A 1 292 ? -14.732 13.215 30.100 1.00 95.69 292 LEU A O 1
ATOM 2177 N N . PRO A 1 293 ? -15.630 12.425 31.998 1.00 94.56 293 PRO A N 1
ATOM 2178 C CA . PRO A 1 293 ? -15.047 13.473 32.828 1.00 94.56 293 PRO A CA 1
ATOM 2179 C C . PRO A 1 293 ? -13.521 13.566 32.685 1.00 94.56 293 PRO A C 1
ATOM 2181 O O . PRO A 1 293 ? -12.821 12.550 32.610 1.00 94.56 293 PRO A O 1
ATOM 2184 N N . ALA A 1 294 ? -12.998 14.793 32.707 1.00 90.62 294 ALA A N 1
ATOM 2185 C CA . ALA A 1 294 ? -11.561 15.042 32.659 1.00 90.62 294 ALA A CA 1
ATOM 2186 C C . ALA A 1 294 ? -10.821 14.288 33.781 1.00 90.62 294 ALA A C 1
ATOM 2188 O O . ALA A 1 294 ? -11.293 14.216 34.917 1.00 90.62 294 ALA A O 1
ATOM 2189 N N . GLY A 1 295 ? -9.648 13.734 33.461 1.00 90.62 295 GLY A N 1
ATOM 2190 C CA . GLY A 1 295 ? -8.862 12.911 34.387 1.00 90.62 295 GLY A CA 1
ATOM 2191 C C . GLY A 1 295 ? -9.251 11.430 34.411 1.00 90.62 295 GLY A C 1
ATOM 2192 O O . GLY A 1 295 ? -8.655 10.663 35.169 1.00 90.62 295 GLY A O 1
ATOM 2193 N N . THR A 1 296 ? -10.209 11.005 33.579 1.00 95.50 296 THR A N 1
ATOM 2194 C CA . THR A 1 296 ? -10.462 9.578 33.351 1.00 95.50 296 THR A CA 1
ATOM 2195 C C . THR A 1 296 ? -9.184 8.905 32.854 1.00 95.50 296 THR A C 1
ATOM 2197 O O . THR A 1 296 ? -8.500 9.419 31.973 1.00 95.50 296 THR A O 1
ATOM 2200 N N . THR A 1 297 ? -8.833 7.760 33.442 1.00 96.69 297 THR A N 1
ATOM 2201 C CA . THR A 1 297 ? -7.634 7.021 33.026 1.00 96.69 297 THR A CA 1
ATOM 2202 C C . THR A 1 297 ? -7.855 6.342 31.671 1.00 96.69 297 THR A C 1
ATOM 2204 O O . THR A 1 297 ? -8.969 5.881 31.395 1.00 96.69 297 THR A O 1
ATOM 2207 N N . PRO A 1 298 ? -6.827 6.267 30.808 1.00 97.75 298 PRO A N 1
ATOM 2208 C CA . PRO A 1 298 ? -6.922 5.506 29.570 1.00 97.75 298 PRO A CA 1
ATOM 2209 C C . PRO A 1 298 ? -7.208 4.031 29.846 1.00 97.75 298 PRO A C 1
ATOM 2211 O O . PRO A 1 298 ? -6.696 3.437 30.800 1.00 97.75 298 PRO A O 1
ATOM 2214 N N . ASN A 1 299 ? -8.009 3.418 28.985 1.00 98.25 299 ASN A N 1
ATOM 2215 C CA . ASN A 1 299 ? -8.348 2.013 29.098 1.00 98.25 299 ASN A CA 1
ATOM 2216 C C . ASN A 1 299 ? -7.146 1.136 28.745 1.00 98.25 299 ASN A C 1
ATOM 2218 O O . ASN A 1 299 ? -6.405 1.402 27.794 1.00 98.25 299 ASN A O 1
ATOM 2222 N N . ARG A 1 300 ? -7.010 0.027 29.474 1.00 96.31 300 ARG A N 1
ATOM 2223 C CA . ARG A 1 300 ? -6.073 -1.050 29.121 1.00 96.31 300 ARG A CA 1
ATOM 2224 C C . ARG A 1 300 ? -6.524 -1.813 27.881 1.00 96.31 300 ARG A C 1
ATOM 2226 O O . ARG A 1 300 ? -5.697 -2.215 27.074 1.00 96.31 300 ARG A O 1
ATOM 2233 N N . GLU A 1 301 ? -7.834 -1.982 27.731 1.00 96.75 301 GLU A N 1
ATOM 2234 C CA . GLU A 1 301 ? -8.461 -2.634 26.587 1.00 96.75 301 GLU A CA 1
ATOM 2235 C C . GLU A 1 301 ? -9.455 -1.679 25.913 1.00 96.75 301 GLU A C 1
ATOM 2237 O O . GLU A 1 301 ? -10.063 -0.844 26.588 1.00 96.75 301 GLU A O 1
ATOM 2242 N N . PRO A 1 302 ? -9.654 -1.779 24.590 1.00 97.81 302 PRO A N 1
ATOM 2243 C CA . PRO A 1 302 ? -10.649 -0.980 23.886 1.00 97.81 302 PRO A CA 1
ATOM 2244 C C . PRO A 1 302 ? -12.030 -1.079 24.543 1.00 97.81 302 PRO A C 1
ATOM 2246 O O . PRO A 1 302 ? -12.501 -2.175 24.825 1.00 97.81 302 PRO A O 1
ATOM 2249 N N . TRP A 1 303 ? -12.672 0.071 24.762 1.00 97.75 303 TRP A N 1
ATOM 2250 C CA . TRP A 1 303 ? -13.999 0.188 25.381 1.00 97.75 303 TRP A CA 1
ATOM 2251 C C . TRP A 1 303 ? -14.086 -0.275 26.843 1.00 97.75 303 TRP A C 1
ATOM 2253 O O . TRP A 1 303 ? -15.185 -0.458 27.348 1.00 97.75 303 TRP A O 1
ATOM 2263 N N . GLY A 1 304 ? -12.959 -0.394 27.558 1.00 97.44 304 GLY A N 1
ATOM 2264 C CA . GLY A 1 304 ? -12.932 -0.853 28.958 1.00 97.44 304 GLY A CA 1
ATOM 2265 C C . GLY A 1 304 ? -13.669 0.031 29.979 1.00 97.44 304 GLY A C 1
ATOM 2266 O O . GLY A 1 304 ? -13.814 -0.365 31.130 1.00 97.44 304 GLY A O 1
ATOM 2267 N N . HIS A 1 305 ? -14.135 1.209 29.569 1.00 97.50 305 HIS A N 1
ATOM 2268 C CA . HIS A 1 305 ? -14.983 2.097 30.366 1.00 97.50 305 HIS A CA 1
ATOM 2269 C C . HIS A 1 305 ? -16.486 1.791 30.226 1.00 97.50 305 HIS A C 1
ATOM 2271 O O . HIS A 1 305 ? -17.290 2.387 30.939 1.00 97.50 305 HIS A O 1
ATOM 2277 N N . LEU A 1 306 ? -16.868 0.901 29.304 1.00 96.75 306 LEU A N 1
ATOM 2278 C CA . L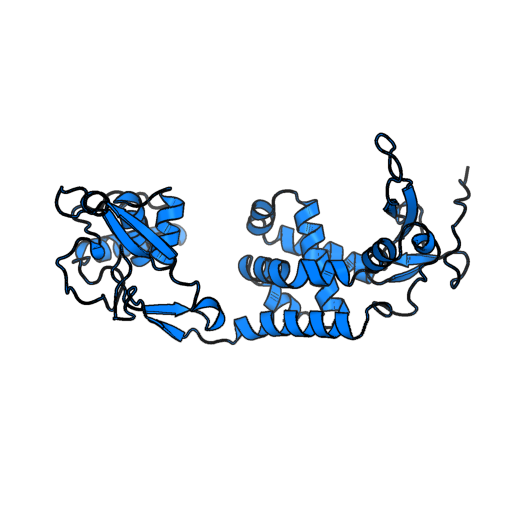EU A 1 306 ? -18.241 0.450 29.090 1.00 96.75 306 LEU A CA 1
ATOM 2279 C C . LEU A 1 306 ? -18.416 -0.970 29.631 1.00 96.75 306 LEU A C 1
ATOM 2281 O O . LEU A 1 306 ? -17.512 -1.801 29.523 1.00 96.75 306 LEU A O 1
ATOM 2285 N N . ASP A 1 307 ? -19.607 -1.270 30.142 1.00 95.31 307 ASP A N 1
ATOM 2286 C CA . ASP A 1 307 ? -20.004 -2.649 30.414 1.00 95.31 307 ASP A CA 1
ATOM 2287 C C . ASP A 1 307 ? -20.507 -3.298 29.118 1.00 95.31 307 ASP A C 1
ATOM 2289 O O . ASP A 1 307 ? -21.602 -3.011 28.635 1.00 95.31 307 ASP A O 1
ATOM 2293 N N . LEU A 1 308 ? -19.667 -4.144 28.518 1.00 93.94 308 LEU A N 1
ATOM 2294 C CA . LEU A 1 308 ? -19.979 -4.864 27.283 1.00 93.94 308 LEU A CA 1
ATOM 2295 C C . LEU A 1 308 ? -20.378 -6.327 27.532 1.00 93.94 308 LEU A C 1
ATOM 2297 O O . LEU A 1 308 ? -20.357 -7.110 26.582 1.00 93.94 308 LEU A O 1
ATOM 2301 N N . GLY A 1 309 ? -20.702 -6.723 28.771 1.00 92.44 309 GLY A N 1
ATOM 2302 C CA . GLY A 1 309 ? -20.990 -8.118 29.127 1.00 92.44 309 GLY A CA 1
ATOM 2303 C C . GLY A 1 309 ? -22.086 -8.746 28.262 1.00 92.44 309 GLY A C 1
ATOM 2304 O O . GLY A 1 309 ? -21.830 -9.706 27.535 1.00 92.44 309 GLY A O 1
ATOM 2305 N N . GLU A 1 310 ? -23.276 -8.141 28.250 1.00 90.69 310 GLU A N 1
ATOM 2306 C CA . GLU A 1 310 ? -24.421 -8.635 27.467 1.00 90.69 310 GLU A CA 1
ATOM 2307 C C . GLU A 1 310 ? -24.139 -8.646 25.953 1.00 90.69 310 GLU A C 1
ATOM 2309 O O . GLU A 1 310 ? -24.517 -9.573 25.233 1.00 90.69 310 GLU A O 1
ATOM 2314 N N . LEU A 1 311 ? -23.424 -7.633 25.451 1.00 90.19 311 LEU A N 1
ATOM 2315 C CA . LEU A 1 311 ? -23.048 -7.545 24.037 1.00 90.19 311 LEU A CA 1
ATOM 2316 C C . LEU A 1 311 ? -22.044 -8.630 23.645 1.00 90.19 311 LEU A C 1
ATOM 2318 O O . LEU A 1 311 ? -22.106 -9.145 22.527 1.00 90.19 311 LEU A O 1
ATOM 2322 N N . ARG A 1 312 ? -21.128 -8.983 24.551 1.00 92.50 312 ARG A N 1
ATOM 2323 C CA . ARG A 1 312 ? -20.153 -10.055 24.350 1.00 92.50 312 ARG A CA 1
ATOM 2324 C C . ARG A 1 312 ? -20.849 -11.410 24.279 1.00 92.50 312 ARG A C 1
ATOM 2326 O O . ARG A 1 312 ? -20.619 -12.138 23.318 1.00 92.50 312 ARG A O 1
ATOM 2333 N N . GLU A 1 313 ? -21.762 -11.699 25.205 1.00 90.88 313 GLU A N 1
ATOM 2334 C CA . GLU A 1 313 ? -22.569 -12.927 25.170 1.00 90.88 313 GLU A CA 1
ATOM 2335 C C . GLU A 1 313 ? -23.392 -13.025 23.875 1.00 90.88 313 GLU A C 1
ATOM 2337 O O . GLU A 1 313 ? -23.411 -14.062 23.203 1.00 90.88 313 GLU A O 1
ATOM 2342 N N . ALA A 1 314 ? -24.024 -11.920 23.462 1.00 89.12 314 ALA A N 1
ATOM 2343 C CA . ALA A 1 314 ? -24.768 -11.861 22.209 1.00 89.12 314 ALA A CA 1
ATOM 2344 C C . ALA A 1 314 ? -23.867 -12.095 20.981 1.00 89.12 314 ALA A C 1
ATOM 2346 O O . ALA A 1 314 ? -24.257 -12.822 20.061 1.00 89.12 314 ALA A O 1
ATOM 2347 N N . ALA A 1 315 ? -22.666 -11.508 20.958 1.00 90.06 315 ALA A N 1
ATOM 2348 C CA . ALA A 1 315 ? -21.679 -11.690 19.895 1.00 90.06 315 ALA A CA 1
ATOM 2349 C C . ALA A 1 315 ? -21.205 -13.148 19.794 1.00 90.06 315 ALA A C 1
ATOM 2351 O O . ALA A 1 315 ? -21.229 -13.727 18.706 1.00 90.06 315 ALA A O 1
ATOM 2352 N N . GLU A 1 316 ? -20.853 -13.772 20.918 1.00 91.12 316 GLU A N 1
ATOM 2353 C CA . GLU A 1 316 ? -20.425 -15.173 20.979 1.00 91.12 316 GLU A CA 1
ATOM 2354 C C . GLU A 1 316 ? -21.525 -16.122 20.482 1.00 91.12 316 GLU A C 1
ATOM 2356 O O . GLU A 1 316 ? -21.275 -16.992 19.641 1.00 91.12 316 GLU A O 1
ATOM 2361 N N . ALA A 1 317 ? -22.776 -15.901 20.903 1.00 90.31 317 ALA A N 1
ATOM 2362 C CA . ALA A 1 317 ? -23.923 -16.682 20.444 1.00 90.31 317 ALA A CA 1
ATOM 2363 C C . ALA A 1 317 ? -24.203 -16.520 18.936 1.00 90.31 317 ALA A C 1
ATOM 2365 O O . ALA A 1 317 ? -24.725 -17.432 18.285 1.00 90.31 317 ALA A O 1
ATOM 2366 N N . LEU A 1 318 ? -23.905 -15.356 18.354 1.00 88.06 318 LEU A N 1
ATOM 2367 C CA . LEU A 1 318 ? -24.028 -15.121 16.912 1.00 88.06 318 LEU A CA 1
ATOM 2368 C C . LEU A 1 318 ? -22.921 -15.826 16.127 1.00 88.06 318 LEU A C 1
ATOM 2370 O O . LEU A 1 318 ? -23.213 -16.496 15.136 1.00 88.06 318 LEU A O 1
ATO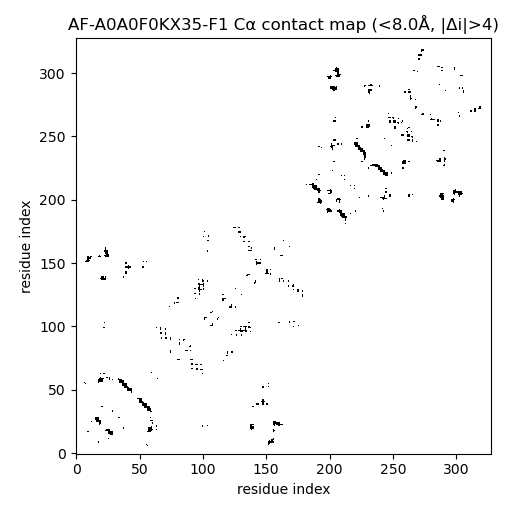M 2374 N N . ILE A 1 319 ? -21.674 -15.715 16.588 1.00 87.19 319 ILE A N 1
ATOM 2375 C CA . ILE A 1 319 ? -20.514 -16.354 15.958 1.00 87.19 319 ILE A CA 1
ATOM 2376 C C . ILE A 1 319 ? -20.669 -17.878 15.992 1.00 87.19 319 ILE A C 1
ATOM 2378 O O . ILE A 1 319 ? -20.518 -18.531 14.959 1.00 87.19 319 ILE A O 1
ATOM 2382 N N . GLY A 1 320 ? -21.061 -18.446 17.138 1.00 87.88 320 GLY A N 1
ATOM 2383 C CA . GLY A 1 320 ? -21.303 -19.885 17.273 1.00 87.88 320 GLY A CA 1
ATOM 2384 C C . GLY A 1 320 ? -22.366 -20.405 16.299 1.00 87.88 320 GLY A C 1
ATOM 2385 O O . GLY A 1 320 ? -22.167 -21.437 15.659 1.00 87.88 320 GLY A O 1
ATOM 2386 N N . ARG A 1 321 ? -23.463 -19.657 16.107 1.00 87.44 321 ARG A N 1
ATOM 2387 C CA . ARG A 1 321 ? -24.511 -20.004 15.130 1.00 87.44 321 ARG A CA 1
ATOM 2388 C C . ARG A 1 321 ? -24.017 -19.938 13.685 1.00 87.44 321 ARG A C 1
ATOM 2390 O O . ARG A 1 321 ? -24.345 -20.824 12.900 1.00 87.44 321 ARG A O 1
ATOM 2397 N N . ALA A 1 322 ? -23.227 -18.923 13.338 1.00 83.19 322 ALA A N 1
ATOM 2398 C CA . ALA A 1 322 ? -22.670 -18.780 11.994 1.00 83.19 322 ALA A CA 1
ATOM 2399 C C . ALA A 1 322 ? -21.696 -19.923 11.648 1.00 83.19 322 ALA A C 1
ATOM 2401 O O . ALA A 1 322 ? -21.759 -20.472 10.550 1.00 83.19 322 ALA A O 1
ATOM 2402 N N . LEU A 1 323 ? -20.844 -20.327 12.597 1.00 85.00 323 LEU A N 1
ATOM 2403 C CA . LEU A 1 323 ? -19.911 -21.445 12.418 1.00 85.00 323 LEU A CA 1
ATOM 2404 C C . LEU A 1 323 ? -20.630 -22.794 12.293 1.00 85.00 323 LEU A C 1
ATOM 2406 O O . LEU A 1 323 ? -20.259 -23.615 11.453 1.00 85.00 323 LEU A O 1
ATOM 2410 N N . ALA A 1 324 ? -21.683 -23.010 13.087 1.00 87.44 324 ALA A N 1
ATOM 2411 C CA . ALA A 1 324 ? -22.505 -24.214 12.994 1.00 87.44 324 ALA A CA 1
ATOM 2412 C C . ALA A 1 324 ? -23.202 -24.322 11.627 1.00 87.44 324 ALA A C 1
ATOM 2414 O O . ALA A 1 324 ? -23.197 -25.390 11.023 1.00 87.44 324 ALA A O 1
ATOM 2415 N N . ALA A 1 325 ? -23.737 -23.210 11.111 1.00 84.50 325 ALA A N 1
ATOM 2416 C CA . ALA A 1 325 ? -24.393 -23.169 9.805 1.00 84.50 325 ALA A CA 1
ATOM 2417 C C . ALA A 1 325 ? -23.431 -23.392 8.624 1.00 84.50 325 ALA A C 1
ATOM 2419 O O . ALA A 1 325 ? -23.852 -23.904 7.597 1.00 84.50 325 ALA A O 1
ATOM 2420 N N . ALA A 1 326 ? -22.155 -23.018 8.753 1.00 82.81 326 ALA A N 1
ATOM 2421 C CA . ALA A 1 326 ? -21.152 -23.235 7.707 1.00 82.81 326 ALA A CA 1
ATOM 2422 C C . ALA A 1 326 ? -20.611 -24.677 7.656 1.00 82.81 326 ALA A C 1
ATOM 2424 O O . ALA A 1 326 ? -19.951 -25.046 6.688 1.00 82.81 326 ALA A O 1
ATOM 2425 N N . SER A 1 327 ? -20.850 -25.467 8.707 1.00 8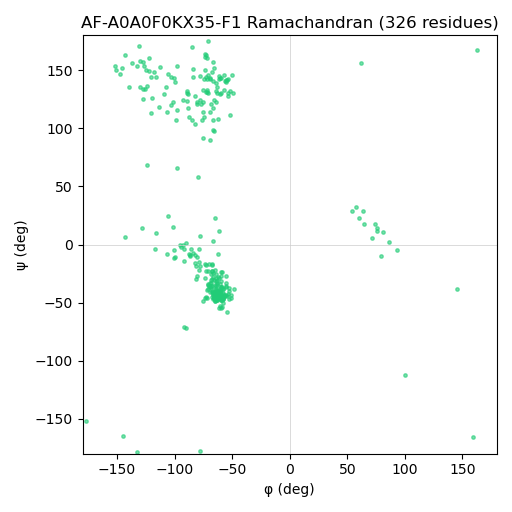4.25 327 SER A N 1
ATOM 2426 C CA . SER A 1 327 ? -20.311 -26.826 8.856 1.00 84.25 327 SER A CA 1
ATOM 2427 C C . SER A 1 327 ? -21.321 -27.931 8.513 1.00 84.25 327 SER A C 1
ATOM 2429 O O . SER A 1 327 ? -20.957 -29.105 8.567 1.00 84.25 327 SER A O 1
ATOM 2431 N N . GLY A 1 328 ? -22.574 -27.571 8.216 1.00 69.62 328 GLY A N 1
ATOM 2432 C CA . GLY A 1 328 ? -23.657 -28.487 7.836 1.00 69.62 328 GLY A CA 1
ATOM 2433 C C . GLY A 1 328 ? -24.040 -28.325 6.376 1.00 69.62 328 GLY A C 1
ATOM 2434 O O . GLY A 1 328 ? -24.315 -29.365 5.741 1.00 69.62 328 GLY A O 1
#